Protein AF-A0A1M3H2K3-F1 (afdb_monomer_lite)

Structure (mmCIF, N/CA/C/O backbone):
data_AF-A0A1M3H2K3-F1
#
_entry.id   AF-A0A1M3H2K3-F1
#
loop_
_atom_site.group_PDB
_atom_site.id
_atom_site.type_symbol
_atom_site.label_atom_id
_atom_site.label_alt_id
_atom_site.label_comp_id
_atom_site.label_asym_id
_atom_site.label_entity_id
_atom_site.label_seq_id
_atom_site.pdbx_PDB_ins_code
_atom_site.Cartn_x
_atom_site.Cartn_y
_atom_site.Cartn_z
_atom_site.occupancy
_atom_site.B_iso_or_equiv
_atom_site.auth_seq_id
_atom_site.auth_comp_id
_atom_site.auth_asym_id
_atom_site.auth_atom_id
_atom_site.pdbx_PDB_model_num
ATOM 1 N N . MET A 1 1 ? -34.626 57.248 -3.550 1.00 48.75 1 MET A N 1
ATOM 2 C CA . MET A 1 1 ? -33.472 56.565 -2.924 1.00 48.75 1 MET A CA 1
ATOM 3 C C . MET A 1 1 ? -32.864 55.615 -3.946 1.00 48.75 1 MET A C 1
ATOM 5 O O . MET A 1 1 ? -33.514 54.647 -4.310 1.00 48.75 1 MET A O 1
ATOM 9 N N . ARG A 1 2 ? -31.685 55.932 -4.495 1.00 44.44 2 ARG A N 1
ATOM 10 C CA . ARG A 1 2 ? -30.973 55.070 -5.453 1.00 44.44 2 ARG A CA 1
ATOM 11 C C . ARG A 1 2 ? -29.847 54.371 -4.697 1.00 44.44 2 ARG A C 1
ATOM 13 O O . ARG A 1 2 ? -28.845 55.006 -4.386 1.00 44.44 2 ARG A O 1
ATOM 20 N N . CYS A 1 3 ? -30.037 53.099 -4.352 1.00 42.50 3 CYS A N 1
ATOM 21 C CA . CYS A 1 3 ? -28.939 52.273 -3.859 1.00 42.50 3 CYS A CA 1
ATOM 22 C C . CYS A 1 3 ? -27.955 52.071 -5.019 1.00 42.50 3 CYS A C 1
ATOM 24 O O . CYS A 1 3 ? -28.342 51.628 -6.100 1.00 42.50 3 CYS A O 1
ATOM 26 N N . SER A 1 4 ? -26.707 52.488 -4.822 1.00 46.97 4 SER A N 1
ATOM 27 C CA . SER A 1 4 ? -25.651 52.401 -5.828 1.00 46.97 4 SER A CA 1
ATOM 28 C C . SER A 1 4 ? -25.343 50.936 -6.133 1.00 46.97 4 SER A C 1
ATOM 30 O O . SER A 1 4 ? -25.120 50.143 -5.220 1.00 46.97 4 SER A O 1
ATOM 32 N N . PHE A 1 5 ? -25.268 50.587 -7.419 1.00 54.28 5 PHE A N 1
ATOM 33 C CA . PHE A 1 5 ? -24.890 49.253 -7.907 1.00 54.28 5 PHE A CA 1
ATOM 34 C C . PHE A 1 5 ? -23.564 48.749 -7.299 1.00 54.28 5 PHE A C 1
ATOM 36 O O . PHE A 1 5 ? -23.360 47.548 -7.147 1.00 54.28 5 PHE A O 1
ATOM 43 N N . LYS A 1 6 ? -22.684 49.669 -6.872 1.00 54.72 6 LYS A N 1
ATOM 44 C CA . LYS A 1 6 ? -21.421 49.345 -6.194 1.00 54.72 6 LYS A CA 1
ATOM 45 C C . LYS A 1 6 ? -21.620 48.710 -4.812 1.00 54.72 6 LYS A C 1
ATOM 47 O O . LYS A 1 6 ? -20.816 47.872 -4.422 1.00 54.72 6 LYS A O 1
ATOM 52 N N . THR A 1 7 ? -22.687 49.057 -4.091 1.00 57.94 7 THR A N 1
ATOM 53 C CA . THR A 1 7 ? -22.956 48.519 -2.747 1.00 57.94 7 THR A CA 1
ATOM 54 C C . THR A 1 7 ? -23.480 47.082 -2.812 1.00 57.94 7 THR A C 1
ATOM 56 O O . THR A 1 7 ? -23.109 46.256 -1.985 1.00 57.94 7 THR A O 1
ATOM 59 N N . ILE A 1 8 ? -24.273 46.753 -3.839 1.00 59.06 8 ILE A N 1
ATOM 60 C CA . ILE A 1 8 ? -24.781 45.389 -4.068 1.00 59.06 8 ILE A CA 1
ATOM 61 C C . ILE A 1 8 ? -23.652 44.464 -4.552 1.00 59.06 8 ILE A C 1
ATOM 63 O O . ILE A 1 8 ? -23.553 43.324 -4.103 1.00 59.06 8 ILE A O 1
ATOM 67 N N . PHE A 1 9 ? -22.751 44.965 -5.406 1.00 58.19 9 PHE A N 1
ATOM 68 C CA . PHE A 1 9 ? -21.619 44.183 -5.913 1.00 58.19 9 PHE A CA 1
ATOM 69 C C . PHE A 1 9 ? -20.603 43.829 -4.813 1.00 58.19 9 PHE A C 1
ATOM 71 O O . PHE A 1 9 ? -20.100 42.708 -4.773 1.00 58.19 9 PHE A O 1
ATOM 78 N N . LEU A 1 10 ? -20.354 44.747 -3.870 1.00 56.78 10 LEU A N 1
ATOM 79 C CA . LEU A 1 10 ? -19.462 44.491 -2.735 1.00 56.78 10 LEU A CA 1
ATOM 80 C C . LEU A 1 10 ? -20.041 43.438 -1.774 1.00 56.78 10 LEU A C 1
ATOM 82 O O . LEU A 1 10 ? -19.308 42.578 -1.294 1.00 56.78 10 LEU A O 1
ATOM 86 N N . PHE A 1 11 ? -21.361 43.450 -1.553 1.00 57.31 11 PHE A N 1
ATOM 87 C CA . PHE A 1 11 ? -22.036 42.426 -0.751 1.00 57.31 11 PHE A CA 1
ATOM 88 C C . PHE A 1 11 ? -21.982 41.041 -1.400 1.00 57.31 11 PHE A C 1
ATOM 90 O O . PHE A 1 11 ? -21.770 40.060 -0.695 1.00 57.31 11 PHE A O 1
ATOM 97 N N . PHE A 1 12 ? -22.103 40.947 -2.727 1.00 54.19 12 PHE A N 1
ATOM 98 C CA . PHE A 1 12 ? -21.986 39.669 -3.438 1.00 54.19 12 PHE A CA 1
ATOM 99 C C . PHE A 1 12 ? -20.577 39.070 -3.348 1.00 54.19 12 PHE A C 1
ATOM 101 O O . PHE A 1 12 ? -20.446 37.868 -3.135 1.00 54.19 12 PHE A O 1
ATOM 108 N N . ILE A 1 13 ? -19.528 39.893 -3.445 1.00 56.62 13 ILE A N 1
ATOM 109 C CA . ILE A 1 13 ? -18.139 39.427 -3.308 1.00 56.62 13 ILE A CA 1
ATOM 110 C C . ILE A 1 13 ? -17.861 38.952 -1.877 1.00 56.62 13 ILE A C 1
ATOM 112 O O . ILE A 1 13 ? -17.269 37.891 -1.696 1.00 56.62 13 ILE A O 1
ATOM 116 N N . ILE A 1 14 ? -18.324 39.689 -0.860 1.00 56.81 14 ILE A N 1
ATOM 117 C CA . ILE A 1 14 ? -18.156 39.287 0.545 1.00 56.81 14 ILE A CA 1
ATOM 118 C C . ILE A 1 14 ? -18.964 38.017 0.840 1.00 56.81 14 ILE A C 1
ATOM 120 O O . ILE A 1 14 ? -18.449 37.107 1.477 1.00 56.81 14 ILE A O 1
ATOM 124 N N . PHE A 1 15 ? -20.193 37.899 0.330 1.00 52.31 15 PHE A N 1
ATOM 125 C CA . PHE A 1 15 ? -21.006 36.697 0.527 1.00 52.31 15 PHE A CA 1
ATOM 126 C C . PHE A 1 15 ? -20.386 35.461 -0.142 1.00 52.31 15 PHE A C 1
ATOM 128 O O . PHE A 1 15 ? -20.436 34.379 0.438 1.00 52.31 15 PHE A O 1
ATOM 135 N N . PHE A 1 16 ? -19.748 35.618 -1.308 1.00 48.16 16 PHE A N 1
ATOM 136 C CA . PHE A 1 16 ? -18.981 34.542 -1.943 1.00 48.16 16 PHE A CA 1
ATOM 137 C C . PHE A 1 16 ? -17.693 34.212 -1.178 1.00 48.16 16 PHE A C 1
ATOM 139 O O . PHE A 1 16 ? -17.409 33.040 -0.971 1.00 48.16 16 PHE A O 1
ATOM 146 N N . LEU A 1 17 ? -16.943 35.203 -0.691 1.00 47.22 17 LEU A N 1
ATOM 147 C CA . LEU A 1 17 ? -15.714 34.964 0.081 1.00 47.22 17 LEU A CA 1
ATOM 148 C C . LEU A 1 17 ? -15.971 34.344 1.464 1.00 47.22 17 LEU A C 1
ATOM 150 O O . LEU A 1 17 ? -15.106 33.640 1.972 1.00 47.22 17 LEU A O 1
ATOM 154 N N . VAL A 1 18 ? -17.141 34.584 2.063 1.00 52.19 18 VAL A N 1
ATOM 155 C CA . VAL A 1 18 ? -17.513 34.049 3.387 1.00 52.19 18 VAL A CA 1
ATOM 156 C C . VAL A 1 18 ? -18.208 32.680 3.292 1.00 52.19 18 VAL A C 1
ATOM 158 O O . VAL A 1 18 ? -18.173 31.926 4.259 1.00 52.19 18 VAL A O 1
ATOM 161 N N . ASN A 1 19 ? -18.799 32.325 2.142 1.00 42.06 19 ASN A N 1
ATOM 162 C CA . ASN A 1 19 ? -19.489 31.039 1.942 1.00 42.06 19 ASN A CA 1
ATOM 163 C C . ASN A 1 19 ? -18.793 30.083 0.967 1.00 42.06 19 ASN A C 1
ATOM 165 O O . ASN A 1 19 ? -19.321 29.001 0.710 1.00 42.06 19 ASN A O 1
ATOM 169 N N . PHE A 1 20 ? -17.618 30.425 0.437 1.00 39.22 20 PHE A N 1
ATOM 170 C CA . PHE A 1 20 ? -16.740 29.374 -0.054 1.00 39.22 20 PHE A CA 1
ATOM 171 C C . PHE A 1 20 ? -16.311 28.568 1.171 1.00 39.22 20 PHE A C 1
ATOM 173 O O . PHE A 1 20 ? -15.671 29.140 2.058 1.00 39.22 20 PHE A O 1
ATOM 180 N N . PRO A 1 21 ? -16.629 27.262 1.263 1.00 39.72 21 PRO A N 1
ATOM 181 C CA . PRO A 1 21 ? -15.866 26.431 2.165 1.00 39.72 21 PRO A CA 1
ATOM 182 C C . PRO A 1 21 ? -14.419 26.633 1.727 1.00 39.72 21 PRO A C 1
ATOM 184 O O . PRO A 1 21 ? -14.065 26.351 0.580 1.00 39.72 21 PRO A O 1
ATOM 187 N N . LEU A 1 22 ? -13.593 27.180 2.619 1.00 38.84 22 LEU A N 1
ATOM 188 C CA . LEU A 1 22 ? -12.182 26.859 2.603 1.00 38.84 22 LEU A CA 1
ATOM 189 C C . LEU A 1 22 ? -12.175 25.335 2.563 1.00 38.84 22 LEU A C 1
ATOM 191 O O . LEU A 1 22 ? -12.421 24.687 3.578 1.00 38.84 22 LEU A O 1
ATOM 195 N N . HIS A 1 23 ? -11.996 24.756 1.373 1.00 36.25 23 HIS A N 1
ATOM 196 C CA . HIS A 1 23 ? -11.412 23.440 1.294 1.00 36.25 23 HIS A CA 1
ATOM 197 C C . HIS A 1 23 ? -10.161 23.594 2.135 1.00 36.25 23 HIS A C 1
ATOM 199 O O . HIS A 1 23 ? -9.244 24.329 1.760 1.00 36.25 23 HIS A O 1
ATOM 205 N N . SER A 1 24 ? -10.189 23.013 3.335 1.00 34.41 24 SER A N 1
ATOM 206 C CA . SER A 1 24 ? -8.967 22.701 4.036 1.00 34.41 24 SER A CA 1
ATOM 207 C C . SER A 1 24 ? -8.134 22.022 2.969 1.00 34.41 24 SER A C 1
ATOM 209 O O . SER A 1 24 ? -8.532 20.971 2.461 1.00 34.41 24 SER A O 1
ATOM 211 N N . PHE A 1 25 ? -7.070 22.684 2.525 1.00 39.78 25 PHE A N 1
ATOM 212 C CA . PHE A 1 25 ? -6.014 21.985 1.834 1.00 39.78 25 PHE A CA 1
ATOM 213 C C . PHE A 1 25 ? -5.583 20.947 2.861 1.00 39.78 25 PHE A C 1
ATOM 215 O O . PHE A 1 25 ? -4.902 21.288 3.824 1.00 39.78 25 PHE A O 1
ATOM 222 N N . GLU A 1 26 ? -6.135 19.734 2.762 1.00 52.84 26 GLU A N 1
ATOM 223 C CA . GLU A 1 26 ? -5.608 18.595 3.486 1.00 52.84 26 GLU A CA 1
ATOM 224 C C . GLU A 1 26 ? -4.157 18.551 3.049 1.00 52.84 26 GLU A C 1
ATOM 226 O O . GLU A 1 26 ? -3.853 18.334 1.870 1.00 52.84 26 GLU A O 1
ATOM 231 N N . GLU A 1 27 ? -3.284 18.928 3.978 1.00 62.47 27 GLU A N 1
ATOM 232 C CA . GLU A 1 27 ? -1.852 18.928 3.772 1.00 62.47 27 GLU A CA 1
ATOM 233 C C . GLU A 1 27 ? -1.509 17.523 3.291 1.00 62.47 27 GLU A C 1
ATOM 235 O O . GLU A 1 27 ? -1.758 16.527 3.977 1.00 62.47 27 GLU A O 1
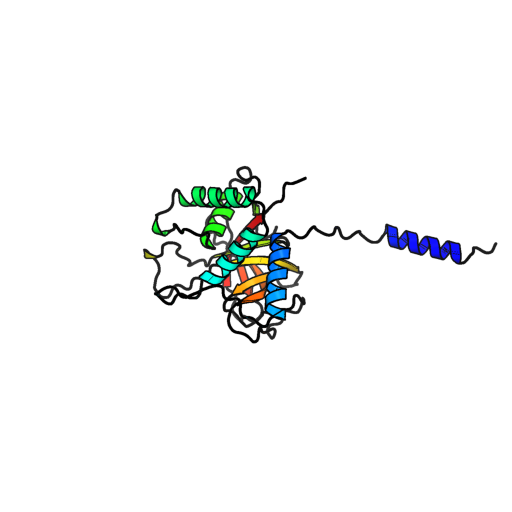ATOM 240 N N . THR A 1 28 ? -1.105 17.425 2.025 1.00 72.19 28 THR A N 1
ATOM 241 C CA . THR A 1 28 ? -0.896 16.121 1.418 1.00 72.19 28 THR A CA 1
ATOM 242 C C . THR A 1 28 ? 0.319 15.520 2.101 1.00 72.19 28 THR A C 1
ATOM 244 O O . THR A 1 28 ? 1.366 16.153 2.181 1.00 72.19 28 THR A O 1
ATOM 247 N N . LEU A 1 29 ? 0.175 14.300 2.621 1.00 86.38 29 LEU A N 1
ATOM 248 C CA . LEU A 1 29 ? 1.266 13.655 3.340 1.00 86.38 29 LEU A CA 1
ATOM 249 C C . LEU A 1 29 ? 2.518 13.558 2.441 1.00 86.38 29 LEU A C 1
ATOM 251 O O . LEU A 1 29 ? 2.389 13.214 1.257 1.00 86.38 29 LEU A O 1
ATOM 255 N N . PRO A 1 30 ? 3.727 13.813 2.977 1.00 89.50 30 PRO A N 1
ATOM 256 C CA . PRO A 1 30 ? 4.939 13.994 2.173 1.00 89.50 30 PRO A CA 1
ATOM 257 C C . PRO A 1 30 ? 5.281 12.768 1.313 1.00 89.50 30 PRO A C 1
ATOM 259 O O . PRO A 1 30 ? 5.773 12.899 0.190 1.00 89.50 30 PRO A O 1
ATOM 262 N N . GLN A 1 31 ? 4.960 11.562 1.785 1.00 91.75 31 GLN A N 1
ATOM 263 C CA . GLN A 1 31 ? 5.121 10.326 1.018 1.00 91.75 31 GLN A CA 1
ATOM 264 C C . GLN A 1 31 ? 4.236 10.276 -0.228 1.00 91.75 31 GLN A C 1
ATOM 266 O O . GLN A 1 31 ? 4.676 9.815 -1.283 1.00 91.75 31 GLN A O 1
ATOM 271 N N . LEU A 1 32 ? 3.008 10.791 -0.154 1.00 93.88 32 LEU A N 1
ATOM 272 C CA . LEU A 1 32 ? 2.117 10.807 -1.306 1.00 93.88 32 LEU A CA 1
ATOM 273 C C . LEU A 1 32 ? 2.554 11.862 -2.324 1.00 93.88 32 LEU A C 1
ATOM 275 O O . LEU A 1 32 ? 2.539 11.593 -3.527 1.00 93.88 32 LEU A O 1
ATOM 279 N N . GLU A 1 33 ? 2.996 13.034 -1.865 1.00 92.25 33 GLU A N 1
ATOM 280 C CA . GLU A 1 33 ? 3.577 14.053 -2.747 1.00 92.25 33 GLU A CA 1
ATOM 281 C C . GLU A 1 33 ? 4.799 13.512 -3.489 1.00 92.25 33 GLU A C 1
ATOM 283 O O . GLU A 1 33 ? 4.899 13.640 -4.714 1.00 92.25 33 GLU A O 1
ATOM 288 N N . LYS A 1 34 ? 5.691 12.822 -2.770 1.00 92.62 34 LYS A N 1
ATOM 289 C CA . LYS A 1 34 ? 6.862 12.182 -3.366 1.00 92.62 34 LYS A CA 1
ATOM 290 C C . LYS A 1 34 ? 6.466 11.091 -4.366 1.00 92.62 34 LYS A C 1
ATOM 292 O O . LYS A 1 34 ? 7.023 11.053 -5.465 1.00 92.62 34 LYS A O 1
ATOM 297 N N . ALA A 1 35 ? 5.483 10.249 -4.042 1.00 92.38 35 ALA A N 1
ATOM 298 C CA . ALA A 1 35 ? 4.983 9.209 -4.945 1.00 92.38 35 ALA A CA 1
ATOM 299 C C . ALA A 1 35 ? 4.419 9.800 -6.249 1.00 92.38 35 ALA A C 1
ATOM 301 O O . ALA A 1 35 ? 4.764 9.339 -7.342 1.00 92.38 35 ALA A O 1
ATOM 302 N N . ARG A 1 36 ? 3.611 10.865 -6.145 1.00 91.31 36 ARG A N 1
ATOM 303 C CA . ARG A 1 36 ? 3.098 11.629 -7.296 1.00 91.31 36 ARG A CA 1
ATOM 304 C C . ARG A 1 36 ? 4.237 12.227 -8.118 1.00 91.31 36 ARG A C 1
ATOM 306 O O . ARG A 1 36 ? 4.244 12.094 -9.339 1.00 91.31 36 ARG A O 1
ATOM 313 N N . HIS A 1 37 ? 5.222 12.836 -7.460 1.00 88.81 37 HIS A N 1
ATOM 314 C CA . HIS A 1 37 ? 6.370 13.447 -8.126 1.00 88.81 37 HIS A CA 1
ATOM 315 C C . HIS A 1 37 ? 7.180 12.430 -8.942 1.00 88.81 37 HIS A C 1
ATOM 317 O O . HIS A 1 37 ? 7.465 12.671 -10.117 1.00 88.81 37 HIS A O 1
ATOM 323 N N . VAL A 1 38 ? 7.503 11.271 -8.357 1.00 86.44 38 VAL A N 1
ATOM 324 C CA . VAL A 1 38 ? 8.219 10.185 -9.053 1.00 86.44 38 VAL A CA 1
ATOM 325 C C . VAL A 1 38 ? 7.431 9.708 -10.276 1.00 86.44 38 VAL A C 1
ATOM 327 O O . VAL A 1 38 ? 8.000 9.541 -11.357 1.00 86.44 38 VAL A O 1
ATOM 330 N N . LEU A 1 39 ? 6.115 9.539 -10.139 1.00 85.31 39 LEU A N 1
ATOM 331 C CA . LEU A 1 39 ? 5.248 9.144 -11.247 1.00 85.31 39 LEU A CA 1
ATOM 332 C C . LEU A 1 39 ? 5.246 10.182 -12.387 1.00 85.31 39 LEU A C 1
ATOM 334 O O . LEU A 1 39 ? 5.415 9.804 -13.551 1.00 85.31 39 LEU A O 1
ATOM 338 N N . CYS A 1 40 ? 5.140 11.475 -12.065 1.00 82.50 40 CYS A N 1
ATOM 339 C CA . CYS A 1 40 ? 5.223 12.561 -13.049 1.00 82.50 40 CYS A CA 1
ATOM 340 C C . CYS A 1 40 ? 6.562 12.550 -13.802 1.00 82.50 40 CYS A C 1
ATOM 342 O O . CYS A 1 40 ? 6.578 12.581 -15.035 1.00 82.50 40 CYS A O 1
ATOM 344 N N . GLN A 1 41 ? 7.686 12.413 -13.091 1.00 79.31 41 GLN A N 1
ATOM 345 C CA . GLN A 1 41 ? 9.011 12.362 -13.719 1.00 79.31 41 GLN A CA 1
ATOM 346 C C . GLN A 1 41 ? 9.161 11.183 -14.691 1.00 79.31 41 GLN A C 1
ATOM 348 O O . GLN A 1 41 ? 9.767 11.320 -15.758 1.00 79.31 41 GLN A O 1
ATOM 353 N N . LEU A 1 42 ? 8.617 10.012 -14.344 1.00 74.94 42 LEU A N 1
ATOM 354 C CA . LEU A 1 42 ? 8.651 8.833 -15.215 1.00 74.94 42 LEU A CA 1
ATOM 355 C C . LEU A 1 42 ? 7.815 9.034 -16.483 1.00 74.94 42 LEU A C 1
ATOM 357 O O . LEU A 1 42 ? 8.235 8.622 -17.573 1.00 74.94 42 LEU A O 1
ATOM 361 N N . GLN A 1 43 ? 6.664 9.700 -16.351 1.00 72.56 43 GLN A N 1
ATOM 362 C CA . GLN A 1 43 ? 5.813 10.065 -17.480 1.00 72.56 43 GLN A CA 1
ATOM 363 C C . GLN A 1 43 ? 6.540 11.021 -18.436 1.00 72.56 43 GLN A C 1
ATOM 365 O O . GLN A 1 43 ? 6.590 10.754 -19.641 1.00 72.56 43 GLN A O 1
ATOM 370 N N . GLU A 1 44 ? 7.137 12.091 -17.908 1.00 67.12 44 GLU A N 1
ATOM 371 C CA . GLU A 1 44 ? 7.860 13.105 -18.688 1.00 67.12 44 GLU A CA 1
ATOM 372 C C . GLU A 1 44 ? 9.065 12.512 -19.419 1.00 67.12 44 GLU A C 1
ATOM 374 O O . GLU A 1 44 ? 9.224 12.690 -20.629 1.00 67.12 44 GLU A O 1
ATOM 379 N N . LYS A 1 45 ? 9.886 11.734 -18.705 1.00 61.94 45 LYS A N 1
ATOM 380 C CA . LYS A 1 45 ? 11.110 11.147 -19.264 1.00 61.94 45 LYS A CA 1
ATOM 381 C C . LYS A 1 45 ? 10.843 9.958 -20.184 1.00 61.94 45 LYS A C 1
ATOM 383 O O . LYS A 1 45 ? 11.767 9.474 -20.833 1.00 61.94 45 LYS A O 1
ATOM 388 N N . ARG A 1 46 ? 9.599 9.460 -20.260 1.00 56.44 46 ARG A N 1
ATOM 389 C CA . ARG A 1 46 ? 9.247 8.233 -20.994 1.00 56.44 46 ARG A CA 1
ATOM 390 C C . ARG A 1 46 ? 10.111 7.032 -20.548 1.00 56.44 46 ARG A C 1
ATOM 392 O O . ARG A 1 46 ? 10.376 6.144 -21.360 1.00 56.44 46 ARG A O 1
ATOM 399 N N . ILE A 1 47 ? 10.495 6.948 -19.278 1.00 57.41 47 ILE A N 1
ATOM 400 C CA . ILE A 1 47 ? 11.332 5.858 -18.752 1.00 57.41 47 ILE A CA 1
ATOM 401 C C . ILE A 1 47 ? 10.439 4.810 -18.074 1.00 57.41 47 ILE A C 1
ATOM 403 O O . ILE A 1 47 ? 9.482 5.147 -17.382 1.00 57.41 47 ILE A O 1
ATOM 407 N N . THR A 1 48 ? 10.720 3.522 -18.281 1.00 55.31 48 THR A N 1
ATOM 408 C CA . THR A 1 48 ? 10.211 2.461 -17.396 1.00 55.31 48 THR A CA 1
ATOM 409 C C . THR A 1 48 ? 11.024 2.487 -16.112 1.00 55.31 48 THR A C 1
ATOM 411 O O . THR A 1 48 ? 12.244 2.363 -16.187 1.00 55.31 48 THR A O 1
ATOM 414 N N . SER A 1 49 ? 10.371 2.647 -14.958 1.00 52.53 49 SER A N 1
ATOM 415 C CA . SER A 1 49 ? 11.044 2.620 -13.655 1.00 52.53 49 SER A CA 1
ATOM 416 C C . SER A 1 49 ? 11.927 1.373 -13.533 1.00 52.53 49 SER A C 1
ATOM 418 O O . SER A 1 49 ? 11.435 0.259 -13.730 1.00 52.53 49 SER A O 1
ATOM 420 N N . SER A 1 50 ? 13.207 1.563 -13.223 1.00 46.59 50 SER A N 1
ATOM 421 C CA . SER A 1 50 ? 14.235 0.516 -13.185 1.00 46.59 50 SER A CA 1
ATOM 422 C C . SER A 1 50 ? 14.297 -0.260 -11.866 1.00 46.59 50 SER A C 1
ATOM 424 O O . SER A 1 50 ? 15.279 -0.953 -11.637 1.00 46.59 50 SER A O 1
ATOM 426 N N . TYR A 1 51 ? 13.275 -0.167 -11.008 1.00 49.53 51 TYR A N 1
ATOM 427 C CA . TYR A 1 51 ? 13.179 -1.010 -9.813 1.00 49.53 51 TYR A CA 1
ATOM 428 C C . TYR A 1 51 ? 13.264 -2.496 -10.228 1.00 49.53 51 TYR A C 1
ATOM 430 O O . TYR A 1 51 ? 12.496 -2.956 -11.088 1.00 49.53 51 TYR A O 1
ATOM 438 N N . GLY A 1 52 ? 14.251 -3.204 -9.675 1.00 42.22 52 GLY A N 1
ATOM 439 C CA . GLY A 1 52 ? 14.647 -4.578 -9.993 1.00 42.22 52 GLY A CA 1
ATOM 440 C C . GLY A 1 52 ? 15.727 -4.744 -11.078 1.00 42.22 52 GLY A C 1
ATOM 441 O O . GLY A 1 52 ? 15.400 -4.972 -12.250 1.00 42.22 52 GLY A O 1
ATOM 442 N N . GLU A 1 53 ? 17.002 -4.775 -10.665 1.00 38.34 53 GLU A N 1
ATOM 443 C CA . GLU A 1 53 ? 17.999 -5.659 -11.293 1.00 38.34 53 GLU A CA 1
ATOM 444 C C . GLU A 1 53 ? 17.712 -7.126 -10.908 1.00 38.34 53 GLU A C 1
ATOM 446 O O . GLU A 1 53 ? 16.976 -7.411 -9.965 1.00 38.34 53 GLU A O 1
ATOM 451 N N . ARG A 1 54 ? 18.198 -8.070 -11.721 1.00 38.84 54 ARG A N 1
ATOM 452 C CA . ARG A 1 54 ? 17.883 -9.508 -11.625 1.00 38.84 54 ARG A CA 1
ATOM 453 C C . ARG A 1 54 ? 18.446 -10.102 -10.329 1.00 38.84 54 ARG A C 1
ATOM 455 O O . ARG A 1 54 ? 19.632 -9.925 -10.075 1.00 38.84 54 ARG A O 1
ATOM 462 N N . ASP A 1 55 ? 17.655 -10.894 -9.605 1.00 37.88 55 ASP A N 1
ATOM 463 C CA . ASP A 1 55 ? 18.233 -11.969 -8.792 1.00 37.88 55 ASP A CA 1
ATOM 464 C C . ASP A 1 55 ? 18.511 -13.201 -9.672 1.00 37.88 55 ASP A C 1
ATOM 466 O O . ASP A 1 55 ? 18.028 -13.315 -10.806 1.00 37.88 55 ASP A O 1
ATOM 470 N N . ILE A 1 56 ? 19.339 -14.097 -9.146 1.00 36.69 56 ILE A N 1
ATOM 471 C CA . ILE A 1 56 ? 19.939 -15.251 -9.825 1.00 36.69 56 ILE A CA 1
ATOM 472 C C . ILE A 1 56 ? 18.895 -16.321 -10.235 1.00 36.69 56 ILE A C 1
ATOM 474 O O . ILE A 1 56 ? 19.226 -17.222 -11.005 1.00 36.69 56 ILE A O 1
ATOM 478 N N . GLU A 1 57 ? 17.624 -16.197 -9.834 1.00 40.44 57 GLU A N 1
ATOM 479 C CA . GLU A 1 57 ? 16.584 -17.224 -10.029 1.00 40.44 57 GLU A CA 1
ATOM 480 C C . GLU A 1 57 ? 15.353 -16.755 -10.831 1.00 40.44 57 GLU A C 1
ATOM 482 O O . GLU A 1 57 ? 14.427 -17.531 -11.071 1.00 40.44 57 GLU A O 1
ATOM 487 N N . GLY A 1 58 ? 15.328 -15.513 -11.326 1.00 39.69 58 GLY A N 1
ATOM 488 C CA . GLY A 1 58 ? 14.305 -15.067 -12.287 1.00 39.69 58 GLY A CA 1
ATOM 489 C C . GLY A 1 58 ? 12.912 -14.804 -11.694 1.00 39.69 58 GLY A C 1
ATOM 490 O O . GLY A 1 58 ? 11.950 -14.596 -12.445 1.00 39.69 58 GLY A O 1
ATOM 491 N N . ASN A 1 59 ? 12.788 -14.728 -10.366 1.00 38.59 59 ASN A N 1
ATOM 492 C CA . ASN A 1 59 ? 11.546 -14.390 -9.665 1.00 38.59 59 ASN A CA 1
ATOM 493 C C . ASN A 1 59 ? 11.292 -12.867 -9.657 1.00 38.59 59 ASN A C 1
ATOM 495 O O . ASN A 1 59 ? 11.303 -12.188 -8.637 1.00 38.59 59 ASN A O 1
ATOM 499 N N . HIS A 1 60 ? 11.019 -12.309 -10.838 1.00 41.59 60 HIS A N 1
ATOM 500 C CA . HIS A 1 60 ? 10.924 -10.865 -11.106 1.00 41.59 60 HIS A CA 1
ATOM 501 C C . HIS A 1 60 ? 9.727 -10.103 -10.494 1.00 41.59 60 HIS A C 1
ATOM 503 O O . HIS A 1 60 ? 9.590 -8.898 -10.723 1.00 41.59 60 HIS A O 1
ATOM 509 N N . TYR A 1 61 ? 8.815 -10.765 -9.783 1.00 40.91 61 TYR A N 1
ATOM 510 C CA . TYR A 1 61 ? 7.437 -10.266 -9.687 1.00 40.91 61 TYR A CA 1
ATOM 511 C C . TYR A 1 61 ? 7.091 -9.504 -8.400 1.00 40.91 61 TYR A C 1
ATOM 513 O O . TYR A 1 61 ? 6.166 -8.693 -8.435 1.00 40.91 61 TYR A O 1
ATOM 521 N N . SER A 1 62 ? 7.832 -9.688 -7.301 1.00 48.19 62 SER A N 1
ATOM 522 C CA . SER A 1 62 ? 7.523 -9.047 -6.008 1.00 48.19 62 SER A CA 1
ATOM 523 C C . SER A 1 62 ? 8.373 -7.810 -5.701 1.00 48.19 62 SER A C 1
ATOM 525 O O . SER A 1 62 ? 7.893 -6.913 -5.012 1.00 48.19 62 SER A O 1
ATOM 527 N N . VAL A 1 63 ? 9.588 -7.727 -6.255 1.00 55.44 63 VAL A N 1
ATOM 528 C CA . VAL A 1 63 ? 10.631 -6.758 -5.867 1.00 55.44 63 VAL A CA 1
ATOM 529 C C . VAL A 1 63 ? 10.212 -5.292 -6.068 1.00 55.44 63 VAL A C 1
ATOM 531 O O . VAL A 1 63 ? 10.441 -4.434 -5.223 1.00 55.44 63 VAL A O 1
ATOM 534 N N . ARG A 1 64 ? 9.474 -4.994 -7.140 1.00 70.00 64 ARG A N 1
ATOM 535 C CA . ARG A 1 64 ? 9.256 -3.603 -7.579 1.00 70.00 64 ARG A CA 1
ATOM 536 C C . ARG A 1 64 ? 8.291 -2.782 -6.728 1.00 70.00 64 ARG A C 1
ATOM 538 O O . ARG A 1 64 ? 8.395 -1.558 -6.721 1.00 70.00 64 ARG A O 1
ATOM 545 N N . CYS A 1 65 ? 7.307 -3.423 -6.094 1.00 75.88 65 CYS A N 1
ATOM 546 C CA . CYS A 1 65 ? 6.259 -2.714 -5.351 1.00 75.88 65 CYS A CA 1
ATOM 547 C C . CYS A 1 65 ? 6.750 -2.205 -4.000 1.00 75.88 65 CYS A C 1
ATOM 549 O O . CYS A 1 65 ? 6.505 -1.050 -3.660 1.00 75.88 65 CYS A O 1
ATOM 551 N N . PHE A 1 66 ? 7.505 -3.025 -3.271 1.00 80.38 66 PHE A N 1
ATOM 552 C CA . PHE A 1 66 ? 8.061 -2.608 -1.994 1.00 80.38 66 PHE A CA 1
ATOM 553 C C . PHE A 1 66 ? 9.339 -1.790 -2.151 1.00 80.38 66 PHE A C 1
ATOM 555 O O . PHE A 1 66 ? 9.508 -0.870 -1.370 1.00 80.38 66 PHE A O 1
ATOM 562 N N . GLU A 1 67 ? 10.183 -2.016 -3.169 1.00 82.56 67 GLU A N 1
ATOM 563 C CA . GLU A 1 67 ? 11.303 -1.100 -3.458 1.00 82.56 67 GLU A CA 1
ATOM 564 C C . GLU A 1 67 ? 10.809 0.323 -3.727 1.00 82.56 67 GLU A C 1
ATOM 566 O O . GLU A 1 67 ? 11.399 1.288 -3.247 1.00 82.56 67 GLU A O 1
ATOM 571 N N . PHE A 1 68 ? 9.698 0.455 -4.460 1.00 86.56 68 PHE A N 1
ATOM 572 C CA . PHE A 1 68 ? 9.062 1.746 -4.684 1.00 86.56 68 PHE A CA 1
ATOM 573 C C . PHE A 1 68 ? 8.618 2.380 -3.363 1.00 86.56 68 PHE A C 1
ATOM 575 O O . PHE A 1 68 ? 9.029 3.495 -3.066 1.00 86.56 68 PHE A O 1
ATOM 582 N N . VAL A 1 69 ? 7.824 1.677 -2.549 1.00 90.88 69 VAL A N 1
ATOM 583 C CA . VAL A 1 69 ? 7.338 2.224 -1.270 1.00 90.88 69 VAL A CA 1
ATOM 584 C C . VAL A 1 69 ? 8.489 2.532 -0.315 1.00 90.88 69 VAL A C 1
ATOM 586 O O . VAL A 1 69 ? 8.522 3.621 0.248 1.00 90.88 69 VAL A O 1
ATOM 589 N N . TYR A 1 70 ? 9.464 1.634 -0.194 1.00 89.44 70 TYR A N 1
ATOM 590 C CA . TYR A 1 70 ? 10.668 1.835 0.606 1.00 89.44 70 TYR A CA 1
ATOM 591 C C . TYR A 1 70 ? 11.424 3.092 0.169 1.00 89.44 70 TYR A C 1
ATOM 593 O O . TYR A 1 70 ? 11.709 3.945 1.000 1.00 89.44 70 TYR A O 1
ATOM 601 N N . HIS A 1 71 ? 11.677 3.259 -1.133 1.00 88.44 71 HIS A N 1
ATOM 602 C CA . HIS A 1 71 ? 12.345 4.446 -1.665 1.00 88.44 71 HIS A CA 1
ATOM 603 C C . HIS A 1 71 ? 11.566 5.735 -1.383 1.00 88.44 71 HIS A C 1
ATOM 605 O O . HIS A 1 71 ? 12.161 6.742 -1.007 1.00 88.44 71 HIS A O 1
ATOM 611 N N . ILE A 1 72 ? 10.239 5.711 -1.543 1.00 92.75 72 ILE A N 1
ATOM 612 C CA . ILE A 1 72 ? 9.403 6.869 -1.226 1.00 92.75 72 ILE A CA 1
ATOM 613 C C . ILE A 1 72 ? 9.558 7.244 0.247 1.00 92.75 72 ILE A C 1
ATOM 615 O O . ILE A 1 72 ? 9.872 8.395 0.532 1.00 92.75 72 ILE A O 1
ATOM 619 N N . LEU A 1 73 ? 9.413 6.282 1.161 1.00 93.19 73 LEU A N 1
ATOM 620 C CA . LEU A 1 73 ? 9.568 6.528 2.594 1.00 93.19 73 LEU A CA 1
ATOM 621 C C . LEU A 1 73 ? 10.989 7.004 2.935 1.00 93.19 73 LEU A C 1
ATOM 623 O O . LEU A 1 73 ? 11.162 7.984 3.659 1.00 93.19 73 LEU A O 1
ATOM 627 N N . GLU A 1 74 ? 12.018 6.391 2.357 1.00 90.69 74 GLU A N 1
ATOM 628 C CA . GLU A 1 74 ? 13.400 6.825 2.558 1.00 90.69 74 GLU A CA 1
ATOM 629 C C . GLU A 1 74 ? 13.653 8.276 2.126 1.00 90.69 74 GLU A C 1
ATOM 631 O O . GLU A 1 74 ? 14.509 8.948 2.696 1.00 90.69 74 GLU A O 1
ATOM 636 N N . GLU A 1 75 ? 12.903 8.817 1.173 1.00 90.44 75 GLU A N 1
ATOM 637 C CA . GLU A 1 75 ? 13.108 10.196 0.725 1.00 90.44 75 GLU A CA 1
ATOM 638 C C . GLU A 1 75 ? 12.109 11.203 1.299 1.00 90.44 75 GLU A C 1
ATOM 640 O O . GLU A 1 75 ? 12.353 12.406 1.197 1.00 90.44 75 GLU A O 1
ATOM 645 N N . SER A 1 76 ? 10.996 10.752 1.884 1.00 91.56 76 SER A N 1
ATOM 646 C CA . SER A 1 76 ? 9.882 11.640 2.241 1.00 91.56 76 SER A CA 1
ATOM 647 C C . SER A 1 76 ? 9.580 11.757 3.732 1.00 91.56 76 SER A C 1
ATOM 649 O O . SER A 1 76 ? 8.950 12.735 4.125 1.00 91.56 76 SER A O 1
ATOM 651 N N . ILE A 1 77 ? 9.952 10.777 4.562 1.00 91.56 77 ILE A N 1
ATOM 652 C CA . ILE A 1 77 ? 9.634 10.793 6.002 1.00 91.56 77 ILE A CA 1
ATOM 653 C C . ILE A 1 77 ? 10.878 11.081 6.861 1.00 91.56 77 ILE A C 1
ATOM 655 O O . ILE A 1 77 ? 12.001 10.771 6.453 1.00 91.56 77 ILE A O 1
ATOM 659 N N . PRO A 1 78 ? 10.721 11.683 8.055 1.00 92.69 78 PRO A N 1
ATOM 660 C CA . PRO A 1 78 ? 11.852 12.042 8.903 1.00 92.69 78 PRO A CA 1
ATOM 661 C C . PRO A 1 78 ? 12.527 10.801 9.511 1.00 92.69 78 PRO A C 1
ATOM 663 O O . PRO A 1 78 ? 11.900 9.764 9.729 1.00 92.69 78 PRO A O 1
ATOM 666 N N . ALA A 1 79 ? 13.820 10.918 9.828 1.00 93.44 79 ALA A N 1
ATOM 667 C CA . ALA A 1 79 ? 14.628 9.806 10.338 1.00 93.44 79 ALA A CA 1
ATOM 668 C C . ALA A 1 79 ? 14.045 9.093 11.583 1.00 93.44 79 ALA A C 1
ATOM 670 O O . ALA A 1 79 ? 14.108 7.863 11.615 1.00 93.44 79 ALA A O 1
ATOM 671 N N . PRO A 1 80 ? 13.432 9.783 12.572 1.00 94.62 80 PRO A N 1
ATOM 672 C CA . PRO A 1 80 ? 12.784 9.113 13.702 1.00 94.62 80 PRO A CA 1
ATOM 673 C C . PRO A 1 80 ? 11.669 8.144 13.285 1.00 94.62 80 PRO A C 1
ATOM 675 O O . PRO A 1 80 ? 11.660 7.006 13.750 1.00 94.62 80 PRO A O 1
ATOM 678 N N . ALA A 1 81 ? 10.804 8.543 12.346 1.00 93.88 81 ALA A N 1
ATOM 679 C CA . ALA A 1 81 ? 9.723 7.697 11.838 1.00 93.88 81 ALA A CA 1
ATOM 680 C C . ALA A 1 81 ? 10.260 6.461 11.098 1.00 93.88 81 ALA A C 1
ATOM 682 O O . ALA A 1 81 ? 9.722 5.363 11.246 1.00 93.88 81 ALA A O 1
ATOM 683 N N . LYS A 1 82 ? 11.362 6.604 10.349 1.00 93.06 82 LYS A N 1
ATOM 684 C CA . LYS A 1 82 ? 12.038 5.467 9.698 1.00 93.06 82 LYS A CA 1
ATOM 685 C C . LYS A 1 82 ? 12.614 4.487 10.715 1.00 93.06 82 LYS A C 1
ATOM 687 O O . LYS A 1 82 ? 12.381 3.284 10.625 1.00 93.06 82 LYS A O 1
ATOM 692 N N . CYS A 1 83 ? 13.345 5.008 11.702 1.00 94.31 83 CYS A N 1
ATOM 693 C CA . CYS A 1 83 ? 13.918 4.206 12.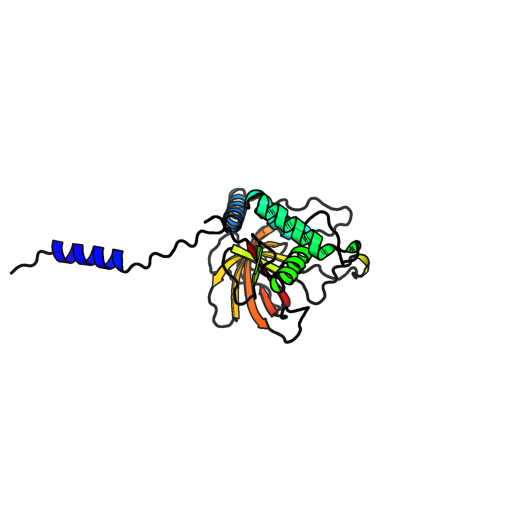780 1.00 94.31 83 CYS A CA 1
ATOM 694 C C . CYS A 1 83 ? 12.834 3.445 13.548 1.00 94.31 83 CYS A C 1
ATOM 696 O O . CYS A 1 83 ? 13.038 2.290 13.918 1.00 94.31 83 CYS A O 1
ATOM 698 N N . GLU A 1 84 ? 11.687 4.076 13.787 1.00 95.38 84 GLU A N 1
ATOM 699 C CA . GLU A 1 84 ? 10.554 3.420 14.425 1.00 95.38 84 GLU A CA 1
ATOM 700 C C . GLU A 1 84 ? 9.971 2.292 13.566 1.00 95.38 84 GLU A C 1
ATOM 702 O O . GLU A 1 84 ? 9.754 1.197 14.082 1.00 95.38 84 GLU A O 1
ATOM 707 N N . LEU A 1 85 ? 9.805 2.502 12.256 1.00 94.69 85 LEU A N 1
ATOM 708 C CA . LEU A 1 85 ? 9.316 1.461 11.349 1.00 94.69 85 LEU A CA 1
ATOM 709 C C . LEU A 1 85 ? 10.217 0.211 11.365 1.00 94.69 85 LEU A C 1
ATOM 711 O O . LEU A 1 85 ? 9.718 -0.915 11.398 1.00 94.69 85 LEU A O 1
ATOM 715 N N . VAL A 1 86 ? 11.541 0.398 11.415 1.00 93.75 86 VAL A N 1
ATOM 716 C CA . VAL A 1 86 ? 12.515 -0.703 11.547 1.00 93.75 86 VAL A CA 1
ATOM 717 C C . VAL A 1 86 ? 12.382 -1.415 12.898 1.00 93.75 86 VAL A C 1
ATOM 719 O O . VAL A 1 86 ? 12.420 -2.644 12.955 1.00 93.75 86 VAL A O 1
ATOM 722 N N . LYS A 1 87 ? 12.175 -0.679 13.997 1.00 94.94 87 LYS A N 1
ATOM 723 C CA . LYS A 1 87 ? 11.933 -1.286 15.320 1.00 94.94 87 LYS A CA 1
ATOM 724 C C . LYS A 1 87 ? 10.637 -2.097 15.345 1.00 94.94 87 LYS A C 1
ATOM 726 O O . LYS A 1 87 ? 10.626 -3.191 15.903 1.00 94.94 87 LYS A O 1
ATOM 731 N N . LEU A 1 88 ? 9.571 -1.595 14.719 1.00 95.44 88 LEU A N 1
ATOM 732 C CA . LEU A 1 88 ? 8.305 -2.319 14.579 1.00 95.44 88 LEU A CA 1
ATOM 733 C C . LEU A 1 88 ? 8.496 -3.610 13.777 1.00 95.44 88 LEU A C 1
ATOM 735 O O . LEU A 1 88 ? 8.013 -4.657 14.203 1.00 95.44 88 LEU A O 1
ATOM 739 N N . GLN A 1 89 ? 9.261 -3.570 12.678 1.00 94.06 89 GLN A N 1
ATOM 740 C CA . GLN A 1 89 ? 9.634 -4.773 11.925 1.00 94.06 89 GLN A CA 1
ATOM 741 C C . GLN A 1 89 ? 10.355 -5.791 12.821 1.00 94.06 89 GLN A C 1
ATOM 743 O O . GLN A 1 89 ? 9.981 -6.961 12.860 1.00 94.06 89 GLN A O 1
ATOM 748 N N . GLN A 1 90 ? 11.378 -5.358 13.560 1.00 93.06 90 GLN A N 1
ATOM 749 C CA . GLN A 1 90 ? 12.131 -6.239 14.458 1.00 93.06 90 GLN A CA 1
ATOM 750 C C . GLN A 1 90 ? 11.237 -6.844 15.546 1.00 93.06 90 GLN A C 1
ATOM 752 O O . GLN A 1 90 ? 11.366 -8.028 15.855 1.00 93.06 90 GLN A O 1
ATOM 757 N N . ALA A 1 91 ? 10.305 -6.056 16.091 1.00 92.81 91 ALA A N 1
ATOM 758 C CA . ALA A 1 91 ? 9.350 -6.521 17.089 1.00 92.81 91 ALA A CA 1
ATOM 759 C C . ALA A 1 91 ? 8.442 -7.629 16.537 1.00 92.81 91 ALA A C 1
ATOM 761 O O . ALA A 1 91 ? 8.300 -8.662 17.186 1.00 92.81 91 ALA A O 1
ATOM 762 N N . VAL A 1 92 ? 7.886 -7.460 15.330 1.00 92.50 92 VAL A N 1
ATOM 763 C CA . VAL A 1 92 ? 7.000 -8.479 14.734 1.00 92.50 92 VAL A CA 1
ATOM 764 C C . VAL A 1 92 ? 7.745 -9.717 14.227 1.00 92.50 92 VAL A C 1
ATOM 766 O O . VAL A 1 92 ? 7.155 -10.791 14.161 1.00 92.50 92 VAL A O 1
ATOM 769 N N . LEU A 1 93 ? 9.031 -9.597 13.874 1.00 90.56 93 LEU A N 1
ATOM 770 C CA . LEU A 1 93 ? 9.843 -10.723 13.392 1.00 90.56 93 LEU A CA 1
ATOM 771 C C . LEU A 1 93 ? 10.468 -11.564 14.513 1.00 90.56 93 LEU A C 1
ATOM 773 O O . LEU A 1 93 ? 10.867 -12.700 14.255 1.00 90.56 93 LEU A O 1
ATOM 777 N N . LYS A 1 94 ? 10.561 -11.033 15.739 1.00 90.38 94 LYS A N 1
ATOM 778 C CA . LYS A 1 94 ? 11.252 -11.681 16.868 1.00 90.38 94 LYS A CA 1
ATOM 779 C C . LYS A 1 94 ? 10.751 -13.101 17.150 1.00 90.38 94 LYS A C 1
ATOM 781 O O . LYS A 1 94 ? 11.557 -13.974 17.458 1.00 90.38 94 LYS A O 1
ATOM 786 N N . ASP A 1 95 ? 9.446 -13.315 17.018 1.00 85.06 95 ASP A N 1
ATOM 787 C CA . ASP A 1 95 ? 8.791 -14.584 17.346 1.00 85.06 95 ASP A CA 1
ATOM 788 C C . ASP A 1 95 ? 8.503 -15.448 16.099 1.00 85.06 95 ASP A C 1
ATOM 790 O O . ASP A 1 95 ? 7.826 -16.473 16.189 1.00 85.06 95 ASP A O 1
ATOM 794 N N . LEU A 1 96 ? 9.016 -15.052 14.926 1.00 86.31 96 LEU A N 1
ATOM 795 C CA . LEU A 1 96 ? 8.846 -15.773 13.663 1.00 86.31 96 LEU A CA 1
ATOM 796 C C . LEU A 1 96 ? 10.112 -16.553 13.266 1.00 86.31 96 LEU A C 1
ATOM 798 O O . LEU A 1 96 ? 11.227 -16.121 13.573 1.00 86.31 96 LEU A O 1
ATOM 802 N N . PRO A 1 97 ? 9.975 -17.677 12.530 1.00 86.00 97 PRO A N 1
ATOM 803 C CA . PRO A 1 97 ? 11.120 -18.415 12.003 1.00 86.00 97 PRO A CA 1
ATOM 804 C C . PRO A 1 97 ? 12.029 -17.541 11.131 1.00 86.00 97 PRO A C 1
ATOM 806 O O . PRO A 1 97 ? 11.549 -16.692 10.381 1.00 86.00 97 PRO A O 1
ATOM 809 N N . LEU A 1 98 ? 13.340 -17.814 11.146 1.00 85.38 98 LEU A N 1
ATOM 810 C CA . LEU A 1 98 ? 14.339 -17.064 10.364 1.00 85.38 98 LEU A CA 1
ATOM 811 C C . LEU A 1 98 ? 14.045 -17.012 8.856 1.00 85.38 98 LEU A C 1
ATOM 813 O O . LEU A 1 98 ? 14.476 -16.080 8.190 1.00 85.38 98 LEU A O 1
ATOM 817 N N . SER A 1 99 ? 13.303 -17.975 8.301 1.00 81.44 99 SER A N 1
ATOM 818 C CA . SER A 1 99 ? 12.902 -17.955 6.886 1.00 81.44 99 SER A CA 1
ATOM 819 C C . SER A 1 99 ? 11.954 -16.808 6.519 1.00 81.44 99 SER A C 1
ATOM 821 O O . SER A 1 99 ? 11.795 -16.516 5.337 1.00 81.44 99 SER A O 1
ATOM 823 N N . HIS A 1 100 ? 11.353 -16.145 7.509 1.00 82.88 100 HIS A N 1
ATOM 824 C CA . HIS A 1 100 ? 10.519 -14.959 7.324 1.00 82.88 100 HIS A CA 1
ATOM 825 C C . HIS A 1 100 ? 11.324 -13.657 7.400 1.00 82.88 100 HIS A C 1
ATOM 827 O O . HIS A 1 100 ? 10.765 -12.589 7.176 1.00 82.88 100 HIS A O 1
ATOM 833 N N . HIS A 1 101 ? 12.607 -13.715 7.769 1.00 83.25 101 HIS A N 1
ATOM 834 C CA . HIS A 1 101 ? 13.427 -12.525 7.969 1.00 83.25 101 HIS A CA 1
ATOM 835 C C . HIS A 1 101 ? 13.972 -12.045 6.621 1.00 83.25 101 HIS A C 1
ATOM 837 O O . HIS A 1 101 ? 14.337 -12.841 5.759 1.00 83.25 101 HIS A O 1
ATOM 843 N N . SER A 1 102 ? 14.019 -10.728 6.433 1.00 79.75 102 SER A N 1
ATOM 844 C CA . SER A 1 102 ? 14.606 -10.090 5.253 1.00 79.75 102 SER A CA 1
ATOM 845 C C . SER A 1 102 ? 15.244 -8.768 5.662 1.00 79.75 102 SER A C 1
ATOM 847 O O . SER A 1 102 ? 14.679 -8.040 6.483 1.00 79.75 102 SER A O 1
ATOM 849 N N . ASP A 1 103 ? 16.389 -8.461 5.050 1.00 76.44 103 ASP A N 1
ATOM 850 C CA . ASP A 1 103 ? 17.162 -7.234 5.287 1.00 76.44 103 ASP A CA 1
ATOM 851 C C . ASP A 1 103 ? 16.367 -5.966 4.942 1.00 76.44 103 ASP A C 1
ATOM 853 O O . ASP A 1 103 ? 16.629 -4.893 5.479 1.00 76.44 103 ASP A O 1
ATOM 857 N N . MET A 1 104 ? 15.364 -6.091 4.067 1.00 79.56 104 MET A N 1
ATOM 858 C CA . MET A 1 104 ? 14.429 -5.022 3.719 1.00 79.56 104 MET A CA 1
ATOM 859 C C . MET A 1 104 ? 13.002 -5.331 4.185 1.00 79.56 104 MET A C 1
ATOM 861 O O . MET A 1 104 ? 12.583 -6.492 4.282 1.00 79.56 104 MET A O 1
ATOM 865 N N . ILE A 1 105 ? 12.216 -4.277 4.416 1.00 85.81 105 ILE A N 1
ATOM 866 C CA . ILE A 1 105 ? 10.780 -4.386 4.696 1.00 85.81 105 ILE A CA 1
ATOM 867 C C . ILE A 1 105 ? 10.041 -4.729 3.394 1.00 85.81 105 ILE A C 1
ATOM 869 O O . ILE A 1 105 ? 9.995 -3.935 2.458 1.00 85.81 105 ILE A O 1
ATOM 873 N N . ILE A 1 106 ? 9.444 -5.919 3.340 1.00 84.81 106 ILE A N 1
ATOM 874 C CA . ILE A 1 106 ? 8.642 -6.407 2.204 1.00 84.81 106 ILE A CA 1
ATOM 875 C C . ILE A 1 106 ? 7.134 -6.270 2.502 1.00 84.81 106 ILE A C 1
ATOM 877 O O . ILE A 1 106 ? 6.770 -6.037 3.657 1.00 84.81 106 ILE A O 1
ATOM 881 N N . PRO A 1 107 ? 6.213 -6.452 1.529 1.00 87.06 107 PRO A N 1
ATOM 882 C CA . PRO A 1 107 ? 4.773 -6.247 1.740 1.00 87.06 107 PRO A CA 1
ATOM 883 C C . PRO A 1 107 ? 4.202 -7.062 2.906 1.00 87.06 107 PRO A C 1
ATOM 885 O O . PRO A 1 107 ? 3.372 -6.566 3.661 1.00 87.06 107 PRO A O 1
ATOM 888 N N . TYR A 1 108 ? 4.693 -8.290 3.099 1.00 87.06 108 TYR A N 1
ATOM 889 C CA . TYR A 1 108 ? 4.311 -9.120 4.240 1.00 87.06 108 TYR A CA 1
ATOM 890 C C . TYR A 1 108 ? 4.695 -8.487 5.587 1.00 87.06 108 TYR A C 1
ATOM 892 O O . TYR A 1 108 ? 3.899 -8.507 6.520 1.00 87.06 108 TYR A O 1
ATOM 900 N N . HIS A 1 109 ? 5.867 -7.855 5.690 1.00 90.12 109 HIS A N 1
ATOM 901 C CA . HIS A 1 109 ? 6.273 -7.151 6.909 1.00 90.12 109 HIS A CA 1
ATOM 902 C C . HIS A 1 109 ? 5.378 -5.944 7.185 1.00 90.12 109 HIS A C 1
ATOM 904 O O . HIS A 1 109 ? 4.952 -5.769 8.320 1.00 90.12 109 HIS A O 1
ATOM 910 N N . TYR A 1 110 ? 5.027 -5.156 6.161 1.00 92.50 110 TYR A N 1
ATOM 911 C CA . TYR A 1 110 ? 4.064 -4.062 6.324 1.00 92.50 110 TYR A CA 1
ATOM 912 C C . TYR A 1 110 ? 2.711 -4.567 6.844 1.00 92.50 110 TYR A C 1
ATOM 914 O O . TYR A 1 110 ? 2.131 -3.950 7.734 1.00 92.50 110 TYR A O 1
ATOM 922 N N . TYR A 1 111 ? 2.237 -5.714 6.344 1.00 91.38 111 TYR A N 1
ATOM 923 C CA . TYR A 1 111 ? 1.010 -6.343 6.836 1.00 91.38 111 TYR A CA 1
ATOM 924 C C . TYR A 1 111 ? 1.116 -6.763 8.312 1.00 91.38 111 TYR A C 1
ATOM 926 O O . TYR A 1 111 ? 0.201 -6.502 9.097 1.00 91.38 111 TYR A O 1
ATOM 934 N N . LEU A 1 112 ? 2.231 -7.388 8.709 1.00 91.25 112 LEU A N 1
ATOM 935 C CA . LEU A 1 112 ? 2.478 -7.776 10.102 1.00 91.25 112 LEU A CA 1
ATOM 936 C C . LEU A 1 112 ? 2.553 -6.564 11.032 1.00 91.25 112 LEU A C 1
ATOM 938 O O . LEU A 1 112 ? 1.938 -6.579 12.095 1.00 91.25 112 LEU A O 1
ATOM 942 N N . ILE A 1 113 ? 3.264 -5.512 10.617 1.00 94.38 113 ILE A N 1
ATOM 943 C CA . ILE A 1 113 ? 3.373 -4.254 11.364 1.00 94.38 113 ILE A CA 1
ATOM 944 C C . ILE A 1 113 ? 1.988 -3.635 11.548 1.00 94.38 113 ILE A C 1
ATOM 946 O O . ILE A 1 113 ? 1.612 -3.328 12.675 1.00 94.38 113 ILE A O 1
ATOM 950 N N . ALA A 1 114 ? 1.199 -3.515 10.477 1.00 93.94 114 ALA A N 1
ATOM 951 C CA . ALA A 1 114 ? -0.153 -2.971 10.566 1.00 93.94 114 ALA A CA 1
ATOM 952 C C . ALA A 1 114 ? -1.042 -3.812 11.498 1.00 93.94 114 ALA A C 1
ATOM 954 O O . ALA A 1 114 ? -1.720 -3.269 12.364 1.00 93.94 114 ALA A O 1
ATOM 955 N N . SER A 1 115 ? -0.977 -5.142 11.398 1.00 90.56 115 SER A N 1
ATOM 956 C CA . SER A 1 115 ? -1.727 -6.049 12.281 1.00 90.56 115 SER A CA 1
ATOM 957 C C . SER A 1 115 ? -1.311 -5.921 13.750 1.00 90.56 115 SER A C 1
ATOM 959 O O . SER A 1 115 ? -2.146 -6.011 14.649 1.00 90.56 115 SER A O 1
ATOM 961 N N . TYR A 1 116 ? -0.017 -5.720 14.003 1.00 92.06 116 TYR A N 1
ATOM 962 C CA . TYR A 1 116 ? 0.526 -5.526 15.341 1.00 92.06 116 TYR A CA 1
ATOM 963 C C . TYR A 1 116 ? 0.100 -4.180 15.937 1.00 92.06 116 TYR A C 1
ATOM 965 O O . TYR A 1 116 ? -0.364 -4.146 17.077 1.00 92.06 116 TYR A O 1
ATOM 973 N N . LEU A 1 117 ? 0.181 -3.099 15.156 1.00 93.94 117 LEU A N 1
ATOM 974 C CA . LEU A 1 117 ? -0.255 -1.758 15.556 1.00 93.94 117 LEU A CA 1
ATOM 975 C C . LEU A 1 117 ? -1.764 -1.681 15.786 1.00 93.94 117 LEU A C 1
ATOM 977 O O . LEU A 1 117 ? -2.190 -1.046 16.742 1.00 93.94 117 LEU A O 1
ATOM 981 N N . PHE A 1 118 ? -2.567 -2.381 14.982 1.00 90.94 118 PHE A N 1
ATOM 982 C CA . PHE A 1 118 ? -4.024 -2.402 15.141 1.00 90.94 118 PHE A CA 1
ATOM 983 C C . PHE A 1 118 ? -4.443 -2.883 16.543 1.00 90.94 118 PHE A C 1
ATOM 985 O O . PHE A 1 118 ? -5.373 -2.353 17.141 1.00 90.94 118 PHE A O 1
ATOM 992 N N . LYS A 1 119 ? -3.694 -3.835 17.114 1.00 87.12 119 LYS A N 1
ATOM 993 C CA . LYS A 1 119 ? -3.905 -4.356 18.478 1.00 87.12 119 LYS A CA 1
ATOM 994 C C . LYS A 1 119 ? -3.275 -3.501 19.572 1.00 87.12 119 LYS A C 1
ATOM 996 O O . LYS A 1 119 ? -3.619 -3.636 20.743 1.00 87.12 119 LYS A O 1
ATOM 1001 N N . ASN A 1 120 ? -2.312 -2.666 19.203 1.00 88.19 120 ASN A N 1
ATOM 1002 C CA . ASN A 1 120 ? -1.407 -1.999 20.124 1.00 88.19 120 ASN A CA 1
ATOM 1003 C C . ASN A 1 120 ? -1.235 -0.521 19.746 1.00 88.19 120 ASN A C 1
ATOM 1005 O O . ASN A 1 120 ? -0.120 -0.021 19.741 1.00 88.19 120 ASN A O 1
ATOM 1009 N N . ALA A 1 121 ? -2.321 0.194 19.441 1.00 80.31 121 ALA A N 1
ATOM 1010 C CA . ALA A 1 121 ? -2.267 1.532 18.832 1.00 80.31 121 ALA A CA 1
ATOM 1011 C C . ALA A 1 121 ? -1.424 2.585 19.594 1.00 80.31 121 ALA A C 1
ATOM 1013 O O . ALA A 1 121 ? -1.028 3.587 19.025 1.00 80.31 121 ALA A O 1
ATOM 1014 N N . HIS A 1 122 ? -1.120 2.369 20.877 1.00 84.19 122 HIS A N 1
ATOM 1015 C CA . HIS A 1 122 ? -0.340 3.287 21.714 1.00 84.19 122 HIS A CA 1
ATOM 1016 C C . HIS A 1 122 ? 1.180 3.044 21.689 1.00 84.19 122 HIS A C 1
ATOM 1018 O O . HIS A 1 122 ? 1.917 3.765 22.359 1.00 84.19 122 HIS A O 1
ATOM 1024 N N . ILE A 1 123 ? 1.663 2.006 20.999 1.00 89.88 123 ILE A N 1
ATOM 1025 C CA . ILE A 1 123 ? 3.091 1.640 21.034 1.00 89.88 123 ILE A CA 1
ATOM 1026 C C . ILE A 1 123 ? 3.947 2.451 20.072 1.00 89.88 123 ILE A C 1
ATOM 1028 O O . ILE A 1 123 ? 5.172 2.365 20.153 1.00 89.88 123 ILE A O 1
ATOM 1032 N N . SER A 1 124 ? 3.309 3.140 19.126 1.00 92.56 124 SER A N 1
ATOM 1033 C CA . SER A 1 124 ? 3.995 3.865 18.077 1.00 92.56 124 SER A CA 1
ATOM 1034 C C . SER A 1 124 ? 3.632 5.338 18.097 1.00 92.56 124 SER A C 1
ATOM 1036 O O . SER A 1 124 ? 2.478 5.706 18.300 1.00 92.56 124 SER A O 1
ATOM 1038 N N . GLU A 1 125 ? 4.646 6.169 17.902 1.00 93.19 125 GLU A N 1
ATOM 1039 C CA . GLU A 1 125 ? 4.528 7.617 17.814 1.00 93.19 125 GLU A CA 1
ATOM 1040 C C . GLU A 1 125 ? 4.183 8.054 16.385 1.00 93.19 125 GLU A C 1
ATOM 1042 O O . GLU A 1 125 ? 3.324 8.908 16.198 1.00 93.19 125 GLU A O 1
ATOM 1047 N N . PHE A 1 126 ? 4.813 7.467 15.363 1.00 94.12 126 PHE A N 1
ATOM 1048 C CA . PHE A 1 126 ? 4.670 7.926 13.978 1.00 94.12 126 PHE A CA 1
ATOM 1049 C C . PHE A 1 126 ? 3.770 7.044 13.110 1.00 94.12 126 PHE A C 1
ATOM 1051 O O . PHE A 1 126 ? 3.392 7.470 12.016 1.00 94.12 126 PHE A O 1
ATOM 1058 N N . TRP A 1 127 ? 3.446 5.820 13.536 1.00 95.50 127 TRP A N 1
ATOM 1059 C CA . TRP A 1 127 ? 2.742 4.850 12.698 1.00 95.50 127 TRP A CA 1
ATOM 1060 C C . TRP A 1 127 ? 1.481 4.320 13.356 1.00 95.50 127 TRP A C 1
ATOM 1062 O O . TRP A 1 127 ? 1.515 3.763 14.446 1.00 95.50 127 TRP A O 1
ATOM 1072 N N . ASN A 1 128 ? 0.375 4.393 12.623 1.00 95.44 128 ASN A N 1
ATOM 1073 C CA . ASN A 1 128 ? -0.909 3.865 13.058 1.00 95.44 128 ASN A CA 1
ATOM 1074 C C . ASN A 1 128 ? -1.503 2.921 12.016 1.00 95.44 128 ASN A C 1
ATOM 1076 O O . ASN A 1 128 ? -1.203 3.005 10.822 1.00 95.44 128 ASN A O 1
ATOM 1080 N N . ALA A 1 129 ? -2.348 2.004 12.478 1.00 94.50 129 ALA A N 1
ATOM 1081 C CA . ALA A 1 129 ? -3.081 1.082 11.625 1.00 94.50 129 ALA A CA 1
ATOM 1082 C C . ALA A 1 129 ? -4.583 1.292 11.785 1.00 94.50 129 ALA A C 1
ATOM 1084 O O . ALA A 1 129 ? -5.057 1.579 12.881 1.00 94.50 129 ALA A O 1
ATOM 1085 N N . TYR A 1 130 ? -5.316 1.130 10.686 1.00 92.19 130 TYR A N 1
ATOM 1086 C CA . TYR A 1 130 ? -6.748 1.414 10.619 1.00 92.19 130 TYR A CA 1
ATOM 1087 C C . TYR A 1 130 ? -7.506 0.292 9.922 1.00 92.19 130 TYR A C 1
ATOM 1089 O O . TYR A 1 130 ? -6.928 -0.478 9.144 1.00 92.19 130 TYR A O 1
ATOM 1097 N N . ASP A 1 131 ? -8.812 0.228 10.179 1.00 89.56 131 ASP A N 1
ATOM 1098 C CA . ASP A 1 131 ? -9.698 -0.589 9.362 1.00 89.56 131 ASP A CA 1
ATOM 1099 C C . ASP A 1 131 ? -9.765 -0.015 7.938 1.00 89.56 131 ASP A C 1
ATOM 1101 O O . ASP A 1 131 ? -9.604 1.186 7.706 1.00 89.56 131 ASP A O 1
ATOM 1105 N N . LEU A 1 132 ? -10.024 -0.881 6.961 1.00 89.81 132 LEU A N 1
ATOM 1106 C CA . LEU A 1 132 ? -10.138 -0.482 5.562 1.00 89.81 132 LEU A CA 1
ATOM 1107 C C . LEU A 1 132 ? -11.245 0.561 5.327 1.00 89.81 132 LEU A C 1
ATOM 1109 O O . LEU A 1 132 ? -11.107 1.405 4.442 1.00 89.81 132 LEU A O 1
ATOM 1113 N N . SER A 1 133 ? -12.323 0.533 6.117 1.00 88.19 133 SER A N 1
ATOM 1114 C CA . SER A 1 133 ? -13.394 1.538 6.061 1.00 88.19 133 SER A CA 1
ATOM 1115 C C . SER A 1 133 ? -12.946 2.943 6.487 1.00 88.19 133 SER A C 1
ATOM 1117 O O . SER A 1 133 ? -13.605 3.920 6.137 1.00 88.19 133 SER A O 1
ATOM 1119 N N . GLU A 1 134 ? -11.810 3.062 7.178 1.00 91.62 134 GLU A N 1
ATOM 1120 C CA . GLU A 1 134 ? -11.207 4.327 7.617 1.00 91.62 134 GLU A CA 1
ATOM 1121 C C . GLU A 1 134 ? -10.042 4.784 6.722 1.00 91.62 134 GLU A C 1
ATOM 1123 O O . GLU A 1 134 ? -9.296 5.708 7.079 1.00 91.62 134 GLU A O 1
ATOM 1128 N N . ALA A 1 135 ? -9.865 4.135 5.568 1.00 93.31 135 ALA A N 1
ATOM 1129 C CA . ALA A 1 135 ? -8.848 4.496 4.593 1.00 93.31 135 ALA A CA 1
ATOM 1130 C C . ALA A 1 135 ? -8.987 5.965 4.158 1.00 93.31 135 ALA A C 1
ATOM 1132 O O . ALA A 1 135 ? -10.088 6.477 3.935 1.00 93.31 135 ALA A O 1
ATOM 1133 N N . LYS A 1 136 ? -7.846 6.640 4.005 1.00 94.00 136 LYS A N 1
ATOM 1134 C CA . LYS A 1 136 ? -7.731 8.038 3.576 1.00 94.00 136 LYS A CA 1
ATOM 1135 C C . LYS A 1 136 ? -6.655 8.203 2.511 1.00 94.00 136 LYS A C 1
ATOM 1137 O O . LYS A 1 136 ? -5.807 7.340 2.288 1.00 94.00 136 LYS A O 1
ATOM 1142 N N . GLN A 1 137 ? -6.688 9.353 1.845 1.00 94.06 137 GLN A N 1
ATOM 1143 C CA . GLN A 1 137 ? -5.617 9.768 0.950 1.00 94.06 137 GLN A CA 1
ATOM 1144 C C . GLN A 1 137 ? -4.281 9.837 1.711 1.00 94.06 137 GLN A C 1
ATOM 1146 O O . GLN A 1 137 ? -4.194 10.416 2.789 1.00 94.06 137 GLN A O 1
ATOM 1151 N N . GLY A 1 138 ? -3.232 9.266 1.120 1.00 94.00 138 GLY A N 1
ATOM 1152 C CA . GLY A 1 138 ? -1.874 9.235 1.668 1.00 94.00 138 GLY A CA 1
ATOM 1153 C C . GLY A 1 138 ? -1.547 8.004 2.509 1.00 94.00 138 GLY A C 1
ATOM 1154 O O . GLY A 1 138 ? -0.374 7.791 2.830 1.00 94.00 138 GLY A O 1
ATOM 1155 N N . ASP A 1 139 ? -2.547 7.172 2.799 1.00 96.31 139 ASP A N 1
ATOM 1156 C CA . ASP A 1 139 ? -2.351 5.889 3.462 1.00 96.31 139 ASP A CA 1
ATOM 1157 C C . ASP A 1 139 ? -1.562 4.913 2.592 1.00 96.31 139 ASP A C 1
ATOM 1159 O O . ASP A 1 139 ? -1.649 4.915 1.358 1.00 96.31 139 ASP A O 1
ATOM 1163 N N . ILE A 1 140 ? -0.831 4.025 3.259 1.00 96.69 140 ILE A N 1
ATOM 1164 C CA . ILE A 1 140 ? -0.236 2.851 2.640 1.00 96.69 140 ILE A CA 1
ATOM 1165 C C . ILE A 1 140 ? -1.270 1.728 2.709 1.00 96.69 140 ILE A C 1
ATOM 1167 O O . ILE A 1 140 ? -1.590 1.220 3.785 1.00 96.69 140 ILE A O 1
ATOM 1171 N N . LEU A 1 141 ? -1.778 1.327 1.547 1.00 96.06 141 LEU A N 1
ATOM 1172 C CA . LEU A 1 141 ? -2.642 0.163 1.410 1.00 96.06 141 LEU A CA 1
ATOM 1173 C C . LEU A 1 141 ? -1.786 -1.075 1.168 1.00 96.06 141 LEU A C 1
ATOM 1175 O O . LEU A 1 141 ? -0.990 -1.130 0.224 1.00 96.06 141 LEU A O 1
ATOM 1179 N N . ILE A 1 142 ? -1.994 -2.091 1.993 1.00 94.25 142 ILE A N 1
ATOM 1180 C CA . ILE A 1 142 ? -1.342 -3.390 1.869 1.00 94.25 142 ILE A CA 1
ATOM 1181 C C . ILE A 1 142 ? -2.416 -4.426 1.587 1.00 94.25 142 ILE A C 1
ATOM 1183 O O . ILE A 1 142 ? -3.469 -4.414 2.221 1.00 94.25 142 ILE A O 1
ATOM 1187 N N . TYR A 1 143 ? -2.147 -5.346 0.664 1.00 91.56 143 TYR A N 1
ATOM 1188 C CA . TYR A 1 143 ? -2.941 -6.562 0.570 1.00 91.56 143 TYR A CA 1
ATOM 1189 C C . TYR A 1 143 ? -2.078 -7.808 0.511 1.00 91.56 143 TYR A C 1
ATOM 1191 O O . TYR A 1 143 ? -0.981 -7.803 -0.058 1.00 91.56 143 TYR A O 1
ATOM 1199 N N . ILE A 1 144 ? -2.619 -8.896 1.047 1.00 88.19 144 ILE A N 1
ATOM 1200 C CA . ILE A 1 144 ? -2.048 -10.236 0.944 1.00 88.19 144 ILE A CA 1
ATOM 1201 C C . ILE A 1 144 ? -3.077 -11.216 0.377 1.00 88.19 144 ILE A C 1
ATOM 1203 O O . ILE A 1 144 ? -4.289 -11.058 0.556 1.00 88.19 144 ILE A O 1
ATOM 1207 N N . ASP A 1 145 ? -2.588 -12.209 -0.362 1.00 86.00 145 ASP A N 1
ATOM 1208 C CA . ASP A 1 145 ? -3.426 -13.298 -0.855 1.00 86.00 145 ASP A CA 1
ATOM 1209 C C . ASP A 1 145 ? -3.823 -14.231 0.299 1.00 86.00 145 ASP A C 1
ATOM 1211 O O . ASP A 1 145 ? -2.982 -14.500 1.158 1.00 86.00 145 ASP A O 1
ATOM 1215 N N . PRO A 1 146 ? -5.062 -14.747 0.333 1.00 82.62 146 PRO A N 1
ATOM 1216 C CA . PRO A 1 146 ? -5.473 -15.739 1.321 1.00 82.62 146 PRO A CA 1
ATOM 1217 C C . PRO A 1 146 ? -4.637 -17.008 1.330 1.00 82.62 146 PRO A C 1
ATOM 1219 O O . PRO A 1 146 ? -4.521 -17.641 2.378 1.00 82.62 146 PRO A O 1
ATOM 1222 N N . ASP A 1 147 ? -4.072 -17.355 0.178 1.00 79.00 147 ASP A N 1
ATOM 1223 C CA . ASP A 1 147 ? -3.231 -18.526 0.006 1.00 79.00 147 ASP A CA 1
ATOM 1224 C C . ASP A 1 147 ? -1.745 -18.152 0.073 1.00 79.00 147 ASP A C 1
ATOM 1226 O O . ASP A 1 147 ? -0.919 -18.929 -0.379 1.00 79.00 147 ASP A O 1
ATOM 1230 N N . TYR A 1 148 ? -1.362 -16.968 0.572 1.00 77.81 148 TYR A N 1
ATOM 1231 C CA . TYR A 1 148 ? 0.045 -16.578 0.714 1.00 77.81 148 TYR A CA 1
ATOM 1232 C C . TYR A 1 148 ? 0.721 -17.304 1.884 1.00 77.81 148 TYR A C 1
ATOM 1234 O O . TYR A 1 148 ? 0.329 -17.137 3.036 1.00 77.81 148 TYR A O 1
ATOM 1242 N N . ASP A 1 149 ? 1.791 -18.044 1.589 1.00 74.88 149 ASP A N 1
ATOM 1243 C CA . ASP A 1 149 ? 2.691 -18.613 2.590 1.00 74.88 149 ASP A CA 1
ATOM 1244 C C . ASP A 1 149 ? 3.920 -17.703 2.721 1.00 74.88 149 ASP A C 1
ATOM 1246 O O . ASP A 1 149 ? 4.652 -17.538 1.746 1.00 74.88 149 ASP A O 1
ATOM 1250 N N . PRO A 1 150 ? 4.167 -17.052 3.862 1.00 69.69 150 PRO A N 1
ATOM 1251 C CA . PRO A 1 150 ? 5.377 -16.262 4.075 1.00 69.69 150 PRO A CA 1
ATOM 1252 C C . PRO A 1 150 ? 6.674 -17.090 4.129 1.00 69.69 150 PRO A C 1
ATOM 1254 O O . PRO A 1 150 ? 7.718 -16.535 3.778 1.00 69.69 150 PRO A O 1
ATOM 1257 N N . ASP A 1 151 ? 6.630 -18.379 4.489 1.00 72.62 151 ASP A N 1
ATOM 1258 C CA . ASP A 1 151 ? 7.818 -19.235 4.563 1.00 72.62 151 ASP A CA 1
ATOM 1259 C C . ASP A 1 151 ? 8.218 -19.730 3.168 1.00 72.62 151 ASP A C 1
ATOM 1261 O O . ASP A 1 151 ? 7.558 -20.569 2.555 1.00 72.62 151 ASP A O 1
ATOM 1265 N N . LEU A 1 152 ? 9.355 -19.244 2.665 1.00 66.62 152 LEU A N 1
ATOM 1266 C CA . LEU A 1 152 ? 9.899 -19.664 1.370 1.00 66.62 152 LEU A CA 1
ATOM 1267 C C . LEU A 1 152 ? 10.090 -21.182 1.257 1.00 66.62 152 LEU A C 1
ATOM 1269 O O . LEU A 1 152 ? 9.986 -21.716 0.155 1.00 66.62 152 LEU A O 1
ATOM 1273 N N . LYS A 1 153 ? 10.349 -21.877 2.371 1.00 71.25 153 LYS A N 1
ATOM 1274 C CA . LYS A 1 153 ? 10.551 -23.333 2.384 1.00 71.25 153 LYS A CA 1
ATOM 1275 C C . LYS A 1 153 ? 9.245 -24.119 2.246 1.00 71.25 153 LYS A C 1
ATOM 1277 O O . LYS A 1 153 ? 9.290 -25.266 1.810 1.00 71.25 153 LYS A O 1
ATOM 1282 N N . GLY A 1 154 ? 8.115 -23.518 2.623 1.00 67.94 154 GLY A N 1
ATOM 1283 C CA . GLY A 1 154 ? 6.776 -24.107 2.520 1.00 67.94 154 GLY A CA 1
ATOM 1284 C C . GLY A 1 154 ? 6.090 -23.854 1.175 1.00 67.94 154 GLY A C 1
ATOM 1285 O O . GLY A 1 154 ? 5.140 -24.555 0.820 1.00 67.94 154 GLY A O 1
ATOM 1286 N N . ARG A 1 155 ? 6.595 -22.896 0.384 1.00 66.31 155 ARG A N 1
ATOM 1287 C CA . ARG A 1 155 ? 5.979 -22.500 -0.887 1.00 66.31 155 ARG A CA 1
ATOM 1288 C C . ARG A 1 155 ? 6.062 -23.583 -1.952 1.00 66.31 155 ARG A C 1
ATOM 1290 O O . ARG A 1 155 ? 7.120 -24.139 -2.242 1.00 66.31 155 ARG A O 1
ATOM 1297 N N . THR A 1 156 ? 4.947 -23.777 -2.649 1.00 62.00 156 THR A N 1
ATOM 1298 C CA . THR A 1 156 ? 4.960 -24.498 -3.927 1.00 62.00 156 THR A CA 1
ATOM 1299 C C . THR A 1 156 ? 5.472 -23.579 -5.039 1.00 62.00 156 THR A C 1
ATOM 1301 O O . THR A 1 156 ? 5.213 -22.375 -5.034 1.00 62.00 156 THR A O 1
ATOM 1304 N N . SER A 1 157 ? 6.157 -24.133 -6.043 1.00 56.28 157 SER A N 1
ATOM 1305 C CA . SER A 1 157 ? 6.716 -23.382 -7.185 1.00 56.28 157 SER A CA 1
ATOM 1306 C C . SER A 1 157 ? 5.678 -22.610 -8.021 1.00 56.28 157 SER A C 1
ATOM 1308 O O . SER A 1 157 ? 6.046 -21.770 -8.840 1.00 56.28 157 SER A O 1
ATOM 1310 N N . HIS A 1 158 ? 4.381 -22.876 -7.829 1.00 53.28 158 HIS A N 1
ATOM 1311 C CA . HIS A 1 158 ? 3.273 -22.243 -8.552 1.00 53.28 158 HIS A CA 1
ATOM 1312 C C . HIS A 1 158 ? 2.507 -21.195 -7.739 1.00 53.28 158 HIS A C 1
ATOM 1314 O O . HIS A 1 158 ? 1.595 -20.557 -8.270 1.00 53.28 158 HIS A O 1
ATOM 1320 N N . GLN A 1 159 ? 2.855 -21.001 -6.469 1.00 57.50 159 GLN A N 1
ATOM 1321 C CA . GLN A 1 159 ? 2.170 -20.052 -5.605 1.00 57.50 159 GLN A CA 1
ATOM 1322 C C . GLN A 1 159 ? 2.520 -18.623 -6.035 1.00 57.50 159 GLN A C 1
ATOM 1324 O O . GLN A 1 159 ? 3.632 -18.136 -5.825 1.00 57.50 159 GLN A O 1
ATOM 1329 N N . GLN A 1 160 ? 1.577 -17.945 -6.695 1.00 55.00 160 GLN A N 1
ATOM 1330 C CA . GLN A 1 160 ? 1.779 -16.565 -7.122 1.00 55.00 160 GLN A CA 1
ATOM 1331 C C . GLN A 1 160 ? 1.912 -15.657 -5.898 1.00 55.00 160 GLN A C 1
ATOM 1333 O O . GLN A 1 160 ? 0.988 -15.536 -5.094 1.00 55.00 160 GLN A O 1
ATOM 1338 N N . LEU A 1 161 ? 3.043 -14.955 -5.806 1.00 57.09 161 LEU A N 1
ATOM 1339 C CA . LEU A 1 161 ? 3.236 -13.861 -4.858 1.00 57.09 161 LEU A CA 1
ATOM 1340 C C . LEU A 1 161 ? 2.302 -12.712 -5.241 1.00 57.09 161 LEU A C 1
ATOM 1342 O O . LEU A 1 161 ? 2.666 -11.819 -6.001 1.00 57.09 161 LEU A O 1
ATOM 1346 N N . SER A 1 162 ? 1.071 -12.751 -4.746 1.00 70.44 162 SER A N 1
ATOM 1347 C CA . SER A 1 162 ? 0.093 -11.682 -4.939 1.00 70.44 162 SER A CA 1
ATOM 1348 C C . SER A 1 162 ? -0.188 -10.974 -3.616 1.00 70.44 162 SER A C 1
ATOM 1350 O O . SER A 1 162 ? -1.330 -10.765 -3.207 1.00 70.44 162 SER A O 1
ATOM 1352 N N . THR A 1 163 ? 0.911 -10.604 -2.960 1.00 82.94 163 THR A N 1
ATOM 1353 C CA . THR A 1 163 ? 0.984 -9.577 -1.920 1.00 82.94 163 THR A CA 1
ATOM 1354 C C . THR A 1 163 ? 1.434 -8.266 -2.554 1.00 82.94 163 THR A C 1
ATOM 1356 O O . THR A 1 163 ? 2.309 -8.283 -3.426 1.00 82.94 163 THR A O 1
ATOM 1359 N N . HIS A 1 164 ? 0.895 -7.132 -2.123 1.00 89.06 164 HIS A N 1
ATOM 1360 C CA . HIS A 1 164 ? 1.245 -5.837 -2.703 1.00 89.06 164 HIS A CA 1
ATOM 1361 C C . HIS A 1 164 ? 1.138 -4.713 -1.687 1.00 89.06 164 HIS A C 1
ATOM 1363 O O . HIS A 1 164 ? 0.369 -4.795 -0.732 1.00 89.06 164 HIS A O 1
ATOM 1369 N N . VAL A 1 165 ? 1.888 -3.648 -1.943 1.00 92.81 165 VAL A N 1
ATOM 1370 C CA . VAL A 1 165 ? 1.890 -2.418 -1.157 1.00 92.81 165 VAL A CA 1
ATOM 1371 C C . VAL A 1 165 ? 1.817 -1.229 -2.113 1.00 92.81 165 VAL A C 1
ATOM 1373 O O . VAL A 1 165 ? 2.397 -1.272 -3.201 1.00 92.81 165 VAL A O 1
ATOM 1376 N N . MET A 1 166 ? 1.049 -0.207 -1.749 1.00 94.62 166 MET A N 1
ATOM 1377 C CA . MET A 1 166 ? 0.791 0.965 -2.590 1.00 94.62 166 MET A CA 1
ATOM 1378 C C . MET A 1 166 ? 0.360 2.169 -1.756 1.00 94.62 166 MET A C 1
ATOM 1380 O O . MET A 1 166 ? -0.032 2.011 -0.603 1.00 94.62 166 MET A O 1
ATOM 1384 N N . PHE A 1 167 ? 0.365 3.356 -2.361 1.00 96.25 167 PHE A N 1
ATOM 1385 C CA . PHE A 1 167 ? -0.182 4.565 -1.742 1.00 96.25 167 PHE A CA 1
ATOM 1386 C C . PHE A 1 167 ? -1.595 4.842 -2.250 1.00 96.25 167 PHE A C 1
ATOM 1388 O O . PHE A 1 167 ? -1.829 4.806 -3.462 1.00 96.25 167 PHE A O 1
ATOM 1395 N N . ILE A 1 168 ? -2.523 5.159 -1.347 1.00 95.88 168 ILE A N 1
ATOM 1396 C CA . ILE A 1 168 ? -3.854 5.652 -1.710 1.00 95.88 168 ILE A CA 1
ATOM 1397 C C . ILE A 1 168 ? -3.717 7.101 -2.166 1.00 95.88 168 ILE A C 1
ATOM 1399 O O . ILE A 1 168 ? -3.357 7.987 -1.395 1.00 95.88 168 ILE A O 1
ATOM 1403 N N . ASP A 1 169 ? -4.011 7.344 -3.436 1.00 94.94 169 ASP A N 1
ATOM 1404 C CA . ASP A 1 169 ? -3.936 8.676 -4.025 1.00 94.94 169 ASP A CA 1
ATOM 1405 C C . ASP A 1 169 ? -5.250 9.438 -3.905 1.00 94.94 169 ASP A C 1
ATOM 1407 O O . ASP A 1 169 ? -5.237 10.653 -3.719 1.00 94.94 169 ASP A O 1
ATOM 1411 N N . TYR A 1 170 ? -6.371 8.734 -4.051 1.00 92.12 170 TYR A N 1
ATOM 1412 C CA . TYR A 1 170 ? -7.701 9.325 -4.000 1.00 92.12 170 TYR A CA 1
ATOM 1413 C C . TYR A 1 170 ? -8.758 8.261 -3.709 1.00 92.12 170 TYR A C 1
ATOM 1415 O O . TYR A 1 170 ? -8.661 7.142 -4.213 1.00 92.12 170 TYR A O 1
ATOM 1423 N N . ILE A 1 171 ? -9.786 8.614 -2.940 1.00 91.00 171 ILE A N 1
ATOM 1424 C CA . ILE A 1 171 ? -10.947 7.761 -2.667 1.00 91.00 171 ILE A CA 1
ATOM 1425 C C . ILE A 1 171 ? -12.162 8.418 -3.312 1.00 91.00 171 ILE A C 1
ATOM 1427 O O . ILE A 1 171 ? -12.422 9.599 -3.087 1.00 91.00 171 ILE A O 1
ATOM 1431 N N . PHE A 1 172 ? -12.896 7.657 -4.118 1.00 88.12 172 PHE A N 1
ATOM 1432 C CA . PHE A 1 172 ? -14.039 8.151 -4.876 1.00 88.12 172 PHE A CA 1
ATOM 1433 C C . PHE A 1 172 ? -15.292 7.323 -4.610 1.00 88.12 172 PHE A C 1
ATOM 1435 O O . PHE A 1 172 ? -15.238 6.168 -4.189 1.00 88.12 172 PHE A O 1
ATOM 1442 N N . LYS A 1 173 ? -16.450 7.939 -4.852 1.00 84.44 173 LYS A N 1
ATOM 1443 C CA . LYS A 1 173 ? -17.745 7.271 -4.719 1.00 84.44 173 LYS A CA 1
ATOM 1444 C C . LYS A 1 173 ? -18.059 6.488 -5.987 1.00 84.44 173 LYS A C 1
ATOM 1446 O O . LYS A 1 173 ? -17.905 7.009 -7.089 1.00 84.44 173 LYS A O 1
ATOM 1451 N N . LYS A 1 174 ? -18.557 5.267 -5.818 1.00 83.44 174 LYS A N 1
ATOM 1452 C CA . LYS A 1 174 ? -19.117 4.443 -6.889 1.00 83.44 174 LYS A CA 1
ATOM 1453 C C . LYS A 1 174 ? -20.312 3.675 -6.333 1.00 83.44 174 LYS A C 1
ATOM 1455 O O . LYS A 1 174 ? -20.219 3.157 -5.229 1.00 83.44 174 LYS A O 1
ATOM 1460 N N . GLU A 1 175 ? -21.420 3.636 -7.072 1.00 82.25 175 GLU A N 1
ATOM 1461 C CA . GLU A 1 175 ? -22.696 3.093 -6.573 1.00 82.25 175 GLU A CA 1
ATOM 1462 C C . GLU A 1 175 ? -22.598 1.611 -6.165 1.00 82.25 175 GLU A C 1
ATOM 1464 O O . GLU A 1 175 ? -23.127 1.232 -5.125 1.00 82.25 175 GLU A O 1
ATOM 1469 N N . ASP A 1 176 ? -21.838 0.805 -6.914 1.00 83.88 176 ASP A N 1
ATOM 1470 C CA . ASP A 1 176 ? -21.735 -0.653 -6.720 1.00 83.88 176 ASP A CA 1
ATOM 1471 C C . ASP A 1 176 ? -20.482 -1.110 -5.941 1.00 83.88 176 ASP A C 1
ATOM 1473 O O . ASP A 1 176 ? -20.113 -2.292 -5.965 1.00 83.88 176 ASP A O 1
ATOM 1477 N N . ALA A 1 177 ? -19.772 -0.189 -5.285 1.00 82.88 177 ALA A N 1
ATOM 1478 C CA . ALA A 1 177 ? -18.576 -0.509 -4.506 1.00 82.88 177 ALA A CA 1
ATOM 1479 C C . ALA A 1 177 ? -18.691 0.033 -3.079 1.00 82.88 177 ALA A C 1
ATOM 1481 O O . ALA A 1 177 ? -19.025 1.196 -2.867 1.00 82.88 177 ALA A O 1
ATOM 1482 N N . SER A 1 178 ? -18.347 -0.800 -2.093 1.00 87.25 178 SER A N 1
ATOM 1483 C CA . SER A 1 178 ? -18.186 -0.365 -0.700 1.00 87.25 178 SER A CA 1
ATOM 1484 C C . SER A 1 178 ? -17.075 0.675 -0.577 1.00 87.25 178 SER A C 1
ATOM 1486 O O . SER A 1 178 ? -17.204 1.637 0.175 1.00 87.25 178 SER A O 1
ATOM 1488 N N . LEU A 1 179 ? -15.989 0.482 -1.328 1.00 90.50 179 LEU A N 1
ATOM 1489 C CA . LEU A 1 179 ? -14.888 1.427 -1.413 1.00 90.50 179 LEU A CA 1
ATOM 1490 C C . LEU A 1 179 ? -14.299 1.389 -2.819 1.00 90.50 179 LEU A C 1
ATOM 1492 O O . LEU A 1 179 ? -14.034 0.315 -3.361 1.00 90.50 179 LEU A O 1
ATOM 1496 N N . ALA A 1 180 ? -14.080 2.558 -3.406 1.00 91.19 180 ALA A N 1
ATOM 1497 C CA . ALA A 1 180 ? -13.394 2.685 -4.679 1.00 91.19 180 ALA A CA 1
ATOM 1498 C C . ALA A 1 180 ? -12.272 3.711 -4.541 1.00 91.19 180 ALA A C 1
ATOM 1500 O O . ALA A 1 180 ? -12.450 4.791 -3.974 1.00 91.19 180 ALA A O 1
ATOM 1501 N N . MET A 1 181 ? -11.083 3.343 -5.002 1.00 93.50 181 MET A N 1
ATOM 1502 C CA . MET A 1 181 ? -9.885 4.139 -4.776 1.00 93.50 181 MET A CA 1
ATOM 1503 C C . MET A 1 181 ? -8.940 4.097 -5.965 1.00 93.50 181 MET A C 1
ATOM 1505 O O . MET A 1 181 ? -8.795 3.088 -6.659 1.00 93.50 181 MET A O 1
ATOM 1509 N N . ARG A 1 182 ? -8.260 5.219 -6.175 1.00 92.81 182 ARG A N 1
ATOM 1510 C CA . ARG A 1 182 ? -7.102 5.333 -7.048 1.00 92.81 182 ARG A CA 1
ATOM 1511 C C . ARG A 1 182 ? -5.860 5.193 -6.185 1.00 92.81 182 ARG A C 1
ATOM 1513 O O . ARG A 1 182 ? -5.723 5.862 -5.162 1.00 92.81 182 ARG A O 1
ATOM 1520 N N . VAL A 1 183 ? -4.944 4.347 -6.624 1.00 93.88 183 VAL A N 1
ATOM 1521 C CA . VAL A 1 183 ? -3.682 4.073 -5.936 1.00 93.88 183 VAL A CA 1
ATOM 1522 C C . VAL A 1 183 ? -2.505 4.343 -6.858 1.00 93.88 183 VAL A C 1
ATOM 1524 O O . VAL A 1 183 ? -2.641 4.243 -8.081 1.00 93.88 183 VAL A O 1
ATOM 1527 N N . ILE A 1 184 ? -1.352 4.648 -6.270 1.00 92.94 184 ILE A N 1
ATOM 1528 C CA . ILE A 1 184 ? -0.060 4.666 -6.957 1.00 92.94 184 ILE A CA 1
ATOM 1529 C C . ILE A 1 184 ? 0.692 3.408 -6.541 1.00 92.94 184 ILE A C 1
ATOM 1531 O O . ILE A 1 184 ? 1.062 3.244 -5.376 1.00 92.94 184 ILE A O 1
ATOM 1535 N N . ASP A 1 185 ? 0.909 2.518 -7.504 1.00 89.75 185 ASP A N 1
ATOM 1536 C CA . ASP A 1 185 ? 1.550 1.224 -7.295 1.00 89.75 185 ASP A CA 1
ATOM 1537 C C . ASP A 1 185 ? 2.639 0.962 -8.342 1.00 89.75 185 ASP A C 1
ATOM 1539 O O . ASP A 1 185 ? 2.644 1.549 -9.426 1.00 89.75 185 ASP A O 1
ATOM 1543 N N . SER A 1 186 ? 3.565 0.050 -8.040 1.00 86.44 186 SER A N 1
ATOM 1544 C CA . SER A 1 186 ? 4.541 -0.466 -9.007 1.00 86.44 186 SER A CA 1
ATOM 1545 C C . SER A 1 186 ? 4.211 -1.918 -9.311 1.00 86.44 186 SER A C 1
ATOM 1547 O O . SER A 1 186 ? 4.362 -2.798 -8.469 1.00 86.44 186 SER A O 1
ATOM 1549 N N . SER A 1 187 ? 3.722 -2.175 -10.522 1.00 79.50 187 SER A N 1
ATOM 1550 C CA . SER A 1 187 ? 3.129 -3.464 -10.882 1.00 79.50 187 SER A CA 1
ATOM 1551 C C . SER A 1 187 ? 3.448 -3.855 -12.321 1.00 79.50 187 SER A C 1
ATOM 1553 O O . SER A 1 187 ? 3.718 -3.011 -13.181 1.00 79.50 187 SER A O 1
ATOM 1555 N N . SER A 1 188 ? 3.402 -5.158 -12.598 1.00 74.25 188 SER A N 1
ATOM 1556 C CA . SER A 1 188 ? 3.509 -5.711 -13.949 1.00 74.25 188 SER A CA 1
ATOM 1557 C C . SER A 1 188 ? 2.218 -5.604 -14.759 1.00 74.25 188 SER A C 1
ATOM 1559 O O . SER A 1 188 ? 2.254 -5.730 -15.987 1.00 74.25 188 SER A O 1
ATOM 1561 N N . ARG A 1 189 ? 1.083 -5.327 -14.099 1.00 74.62 189 ARG A N 1
ATOM 1562 C CA . ARG A 1 189 ? -0.209 -5.108 -14.756 1.00 74.62 189 ARG A CA 1
ATOM 1563 C C . ARG A 1 189 ? -0.112 -3.905 -15.700 1.00 74.62 189 ARG A C 1
ATOM 1565 O O . ARG A 1 189 ? 0.471 -2.884 -15.347 1.00 74.62 189 ARG A O 1
ATOM 1572 N N . THR A 1 190 ? -0.709 -4.023 -16.885 1.00 71.75 190 THR A N 1
ATOM 1573 C CA . THR A 1 190 ? -0.786 -2.950 -17.899 1.00 71.75 190 THR A CA 1
ATOM 1574 C C . THR A 1 190 ? -2.219 -2.519 -18.218 1.00 71.75 190 THR A C 1
ATOM 1576 O O . THR A 1 190 ? -2.439 -1.380 -18.625 1.00 71.75 190 THR A O 1
ATOM 1579 N N . LYS A 1 191 ? -3.199 -3.414 -18.029 1.00 74.81 191 LYS A N 1
ATOM 1580 C CA . LYS A 1 191 ? -4.634 -3.131 -18.189 1.00 74.81 191 LYS A CA 1
ATOM 1581 C C . LYS A 1 191 ? -5.185 -2.399 -16.967 1.00 74.81 191 LYS A C 1
ATOM 1583 O O . LYS A 1 191 ? -4.820 -2.761 -15.849 1.00 74.81 191 LYS A O 1
ATOM 1588 N N . GLY A 1 192 ? -6.064 -1.422 -17.194 1.00 74.06 192 GLY A N 1
ATOM 1589 C CA . GLY A 1 192 ? -6.699 -0.639 -16.131 1.00 74.06 192 GLY A CA 1
ATOM 1590 C C . GLY A 1 192 ? -5.732 0.258 -15.371 1.00 74.06 192 GLY A C 1
ATOM 1591 O O . GLY A 1 192 ? -5.887 0.473 -14.170 1.00 74.06 192 GLY A O 1
ATOM 1592 N N . ARG A 1 193 ? -4.683 0.726 -16.056 1.00 81.88 193 ARG A N 1
ATOM 1593 C CA . ARG A 1 193 ? -3.651 1.587 -15.476 1.00 81.88 193 ARG A CA 1
ATOM 1594 C C . ARG A 1 193 ? -3.411 2.811 -16.336 1.00 81.88 193 ARG A C 1
ATOM 1596 O O . ARG A 1 193 ? -3.593 2.766 -17.554 1.00 81.88 193 ARG A O 1
ATOM 1603 N N . SER A 1 194 ? -2.957 3.883 -15.701 1.00 80.38 194 SER A N 1
ATOM 1604 C CA . SER A 1 194 ? -2.698 5.171 -16.344 1.00 80.38 194 SER A CA 1
ATOM 1605 C C . SER A 1 194 ? -1.489 5.865 -15.725 1.00 80.38 194 SER A C 1
ATOM 1607 O O . SER A 1 194 ? -1.171 5.651 -14.562 1.00 80.38 194 SER A O 1
ATOM 1609 N N . TYR A 1 195 ? -0.837 6.735 -16.492 1.00 76.38 195 TYR A N 1
ATOM 1610 C CA . TYR A 1 195 ? 0.072 7.741 -15.929 1.00 76.38 195 TYR A CA 1
ATOM 1611 C C . TYR A 1 195 ? -0.670 9.013 -15.502 1.00 76.38 195 TYR A C 1
ATOM 1613 O O . TYR A 1 195 ? -0.165 9.792 -14.709 1.00 76.38 195 TYR A O 1
ATOM 1621 N N . SER A 1 196 ? -1.890 9.215 -16.004 1.00 75.81 196 SER A N 1
ATOM 1622 C CA . SER A 1 196 ? -2.717 10.371 -15.682 1.00 75.81 196 SER A CA 1
ATOM 1623 C C . SER A 1 196 ? -3.616 10.090 -14.474 1.00 75.81 196 SER A C 1
ATOM 1625 O O . SER A 1 196 ? -4.260 9.036 -14.456 1.00 75.81 196 SER A O 1
ATOM 1627 N N . PRO A 1 197 ? -3.742 11.046 -13.536 1.00 73.38 197 PRO A N 1
ATOM 1628 C CA . PRO A 1 197 ? -4.622 10.934 -12.376 1.00 73.38 197 PRO A CA 1
ATOM 1629 C C . PRO A 1 197 ? -6.104 11.145 -12.720 1.00 73.38 197 PRO A C 1
ATOM 1631 O O . PRO A 1 197 ? -6.907 11.302 -11.812 1.00 73.38 197 PRO A O 1
ATOM 1634 N N . LYS A 1 198 ? -6.509 11.211 -13.997 1.00 69.31 198 LYS A N 1
ATOM 1635 C CA . LYS A 1 198 ? -7.929 11.399 -14.341 1.00 69.31 198 LYS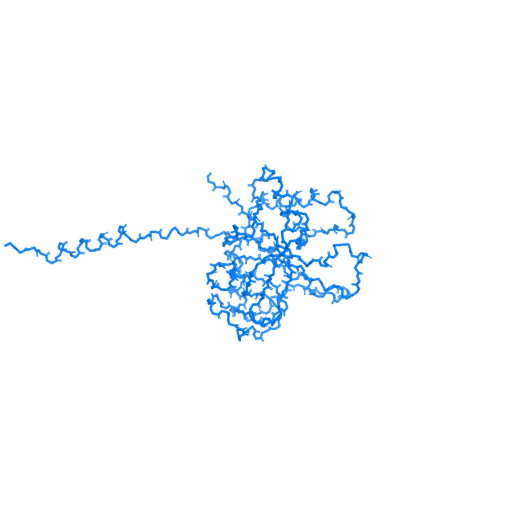 A CA 1
ATOM 1636 C C . LYS A 1 198 ? -8.787 10.281 -13.736 1.00 69.31 198 LYS A C 1
ATOM 1638 O O . LYS A 1 198 ? -8.398 9.117 -13.759 1.00 69.31 198 LYS A O 1
ATOM 1643 N N . GLU A 1 199 ? -9.945 10.667 -13.205 1.00 53.97 199 GLU A N 1
ATOM 1644 C CA . GLU A 1 199 ? -10.904 9.792 -12.511 1.00 53.97 199 GLU A CA 1
ATOM 1645 C C . GLU A 1 199 ? -11.411 8.645 -13.395 1.00 53.97 199 GLU A C 1
ATOM 1647 O O . GLU A 1 199 ? -11.664 7.549 -12.905 1.00 53.97 199 GLU A O 1
ATOM 1652 N N . GLU A 1 200 ? -11.456 8.849 -14.713 1.00 54.41 200 GLU A N 1
ATOM 1653 C CA . GLU A 1 200 ? -11.838 7.836 -15.699 1.00 54.41 200 GLU A CA 1
ATOM 1654 C C . GLU A 1 200 ? -10.693 6.848 -15.991 1.00 54.41 200 GLU A C 1
ATOM 1656 O O . GLU A 1 200 ? -10.201 6.689 -17.116 1.00 54.41 200 GLU A O 1
ATOM 1661 N N . LEU A 1 201 ? -10.250 6.133 -14.960 1.00 63.22 201 LEU A N 1
ATOM 1662 C CA . LEU A 1 201 ? -9.600 4.846 -15.162 1.00 63.22 201 LEU A CA 1
ATOM 1663 C C . LEU A 1 201 ? -10.679 3.887 -15.671 1.00 63.22 201 LEU A C 1
ATOM 1665 O O . LEU A 1 201 ? -11.409 3.292 -14.894 1.00 63.22 201 LEU A O 1
ATOM 1669 N N . SER A 1 202 ? -10.827 3.795 -16.991 1.00 64.19 202 SER A N 1
ATOM 1670 C CA . SER A 1 202 ? -11.721 2.838 -17.643 1.00 64.19 202 SER A CA 1
ATOM 1671 C C . SER A 1 202 ? -11.016 1.496 -17.850 1.00 64.19 202 SER A C 1
ATOM 1673 O O . SER A 1 202 ? -9.785 1.409 -17.829 1.00 64.19 202 SER A O 1
ATOM 1675 N N . GLU A 1 203 ? -11.774 0.441 -18.151 1.00 59.62 203 GLU A N 1
ATOM 1676 C CA . GLU A 1 203 ? -11.209 -0.859 -18.552 1.00 59.62 203 GLU A CA 1
ATOM 1677 C C . GLU A 1 203 ? -10.254 -0.757 -19.758 1.00 59.62 203 GLU A C 1
ATOM 1679 O O . GLU A 1 203 ? -9.361 -1.593 -19.942 1.00 59.62 203 GLU A O 1
ATOM 1684 N N . ASN A 1 204 ? -10.425 0.293 -20.567 1.00 55.16 204 ASN A N 1
ATOM 1685 C CA . ASN A 1 204 ? -9.628 0.578 -21.753 1.00 55.16 204 ASN A CA 1
ATOM 1686 C C . ASN A 1 204 ? -8.403 1.456 -21.469 1.00 55.16 204 ASN A C 1
ATOM 1688 O O . ASN A 1 204 ? -7.540 1.578 -22.343 1.00 55.16 204 ASN A O 1
ATOM 1692 N N . SER A 1 205 ? -8.278 2.020 -20.265 1.00 64.44 205 SER A N 1
ATOM 1693 C CA . SER A 1 205 ? -7.092 2.771 -19.854 1.00 64.44 205 SER A CA 1
ATOM 1694 C C . SER A 1 205 ? -5.890 1.823 -19.786 1.00 64.44 205 SER A C 1
ATOM 1696 O O . SER A 1 205 ? -5.896 0.814 -19.071 1.00 64.44 205 SER A O 1
ATOM 1698 N N . ARG A 1 206 ? -4.862 2.108 -20.592 1.00 62.06 206 ARG A N 1
ATOM 1699 C CA . ARG A 1 206 ? -3.647 1.290 -20.689 1.00 62.06 206 ARG A CA 1
ATOM 1700 C C . ARG A 1 206 ? -2.402 2.150 -20.584 1.00 62.06 206 ARG A C 1
ATOM 1702 O O . ARG A 1 206 ? -2.262 3.160 -21.274 1.00 62.06 206 ARG A O 1
ATOM 1709 N N . ILE A 1 207 ? -1.441 1.654 -19.815 1.00 62.06 207 ILE A N 1
ATOM 1710 C CA . ILE A 1 207 ? -0.050 2.073 -19.940 1.00 62.06 207 ILE A CA 1
ATOM 1711 C C . ILE A 1 207 ? 0.550 1.304 -21.124 1.00 62.06 207 ILE A C 1
ATOM 1713 O O . ILE A 1 207 ? 0.583 0.075 -21.130 1.00 62.06 207 ILE A O 1
ATOM 1717 N N . TRP A 1 208 ? 1.021 2.026 -22.144 1.00 49.16 208 TRP A N 1
ATOM 1718 C CA . TRP A 1 208 ? 1.585 1.453 -23.379 1.00 49.16 208 TRP A CA 1
ATOM 1719 C C . TRP A 1 208 ? 2.957 0.778 -23.191 1.00 49.16 208 TRP A C 1
ATOM 1721 O O . TRP A 1 208 ? 3.509 0.224 -24.138 1.00 49.16 208 TRP A O 1
ATOM 1731 N N . LYS A 1 209 ? 3.526 0.821 -21.981 1.00 57.66 209 LYS A N 1
ATOM 1732 C CA . LYS A 1 209 ? 4.843 0.261 -21.644 1.00 57.66 209 LYS A CA 1
ATOM 1733 C C . LYS A 1 209 ? 4.723 -0.937 -20.703 1.00 57.66 209 LYS A C 1
ATOM 1735 O O . LYS A 1 209 ? 3.751 -1.065 -19.965 1.00 57.66 209 LYS A O 1
ATOM 1740 N N . LYS A 1 210 ? 5.724 -1.826 -20.749 1.00 56.75 210 LYS A N 1
ATOM 1741 C CA . LYS A 1 210 ? 5.866 -2.953 -19.810 1.00 56.75 210 LYS A CA 1
ATOM 1742 C C . LYS A 1 210 ? 5.892 -2.429 -18.361 1.00 56.75 210 LYS A C 1
ATOM 1744 O O . LYS A 1 210 ? 6.341 -1.310 -18.149 1.00 56.75 210 LYS A O 1
ATOM 1749 N N . ALA A 1 211 ? 5.426 -3.258 -17.423 1.00 62.56 211 ALA A N 1
ATOM 1750 C CA . ALA A 1 211 ? 5.580 -3.194 -15.961 1.00 62.56 211 ALA A CA 1
ATOM 1751 C C . ALA A 1 211 ? 6.284 -1.951 -15.360 1.00 62.56 211 ALA A C 1
ATOM 1753 O O . ALA A 1 211 ? 7.456 -1.709 -15.650 1.00 62.56 211 ALA A O 1
ATOM 1754 N N . GLY A 1 212 ? 5.632 -1.245 -14.431 1.00 75.56 212 GLY A N 1
ATOM 1755 C CA . GLY A 1 212 ? 6.218 -0.093 -13.732 1.00 75.56 212 GLY A CA 1
ATOM 1756 C C . GLY A 1 212 ? 5.255 0.635 -12.790 1.00 75.56 212 GLY A C 1
ATOM 1757 O O . GLY A 1 212 ? 4.172 0.125 -12.473 1.00 75.56 212 GLY A O 1
ATOM 1758 N N . ILE A 1 213 ? 5.673 1.826 -12.355 1.00 85.12 213 ILE A N 1
ATOM 1759 C CA . ILE A 1 213 ? 4.889 2.727 -11.497 1.00 85.12 213 ILE A CA 1
ATOM 1760 C C . ILE A 1 213 ? 3.766 3.379 -12.307 1.00 85.12 213 ILE A C 1
ATOM 1762 O O . ILE A 1 213 ? 3.986 3.819 -13.438 1.00 85.12 213 ILE A O 1
ATOM 1766 N N . GLY A 1 214 ? 2.563 3.428 -11.744 1.00 85.94 214 GLY A N 1
ATOM 1767 C CA . GLY A 1 214 ? 1.395 4.008 -12.394 1.00 85.94 214 GLY A CA 1
ATOM 1768 C C . GLY A 1 214 ? 0.205 4.133 -11.455 1.00 85.94 214 GLY A C 1
ATOM 1769 O O . GLY A 1 214 ? 0.197 3.555 -10.369 1.00 85.94 214 GLY A O 1
ATOM 1770 N N . TYR A 1 215 ? -0.813 4.855 -11.911 1.00 89.56 215 TYR A N 1
ATOM 1771 C CA . TYR A 1 215 ? -2.124 4.843 -11.286 1.00 89.56 215 TYR A CA 1
ATOM 1772 C C . TYR A 1 215 ? -2.871 3.560 -11.630 1.00 89.56 215 TYR A C 1
ATOM 1774 O O . TYR A 1 215 ? -2.871 3.116 -12.785 1.00 89.56 215 TYR A O 1
ATOM 1782 N N . SER A 1 216 ? -3.562 3.021 -10.635 1.00 88.69 216 SER A N 1
ATOM 1783 C CA . SER A 1 216 ? -4.495 1.904 -10.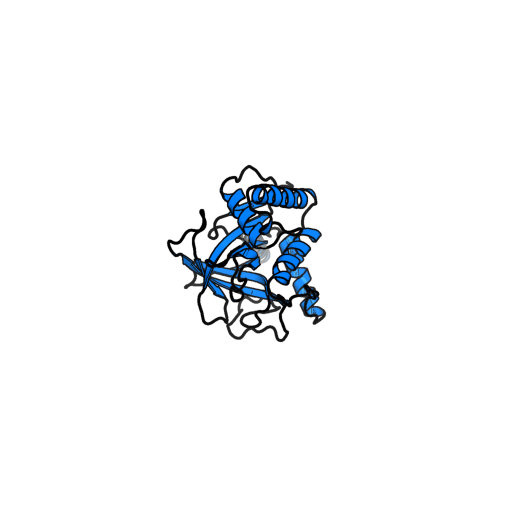765 1.00 88.69 216 SER A CA 1
ATOM 1784 C C . SER A 1 216 ? -5.785 2.224 -10.007 1.00 88.69 216 SER A C 1
ATOM 1786 O O . SER A 1 216 ? -5.743 2.948 -9.015 1.00 88.69 216 SER A O 1
ATOM 1788 N N . ALA A 1 217 ? -6.921 1.686 -10.456 1.00 89.81 217 ALA A N 1
ATOM 1789 C CA . ALA A 1 217 ? -8.194 1.791 -9.740 1.00 89.81 217 ALA A CA 1
ATOM 1790 C C . ALA A 1 217 ? -8.557 0.442 -9.122 1.00 89.81 217 ALA A C 1
ATOM 1792 O O . ALA A 1 217 ? -8.598 -0.572 -9.829 1.00 89.81 217 ALA A O 1
ATOM 1793 N N . LEU A 1 218 ? -8.800 0.454 -7.815 1.00 90.94 218 LEU A N 1
ATOM 1794 C CA . LEU A 1 218 ? -9.231 -0.688 -7.023 1.00 90.94 218 LEU A CA 1
ATOM 1795 C C . LEU A 1 218 ? -10.656 -0.451 -6.539 1.00 90.94 218 LEU A C 1
ATOM 1797 O O . LEU A 1 218 ? -10.959 0.592 -5.961 1.00 90.94 218 LEU A O 1
ATOM 1801 N N . GLU A 1 219 ? -11.497 -1.450 -6.741 1.00 91.88 219 GLU A N 1
ATOM 1802 C CA . GLU A 1 219 ? -12.868 -1.489 -6.252 1.00 91.88 219 GLU A CA 1
ATOM 1803 C C . GLU A 1 219 ? -13.001 -2.615 -5.245 1.00 91.88 219 GLU A C 1
ATOM 1805 O O . GLU A 1 219 ? -12.420 -3.689 -5.409 1.00 91.88 219 GLU A O 1
ATOM 1810 N N . ILE A 1 220 ? -13.740 -2.350 -4.179 1.00 90.75 220 ILE A N 1
ATOM 1811 C CA . ILE A 1 220 ? -13.965 -3.266 -3.071 1.00 90.75 220 ILE A CA 1
ATOM 1812 C C . ILE A 1 220 ? -15.474 -3.354 -2.903 1.00 90.75 220 ILE A C 1
ATOM 1814 O O . ILE A 1 220 ? -16.124 -2.353 -2.614 1.00 90.75 220 ILE A O 1
ATOM 1818 N N . HIS A 1 221 ? -16.036 -4.536 -3.143 1.00 87.25 221 HIS A N 1
ATOM 1819 C CA . HIS A 1 221 ? -17.487 -4.721 -3.287 1.00 87.25 221 HIS A CA 1
ATOM 1820 C C . HIS A 1 221 ? -18.157 -5.261 -2.017 1.00 87.25 221 HIS A C 1
ATOM 1822 O O . HIS A 1 221 ? -19.375 -5.204 -1.887 1.00 87.25 221 HIS A O 1
ATOM 1828 N N . GLY A 1 222 ? -17.369 -5.801 -1.086 1.00 81.69 222 GLY A N 1
ATOM 1829 C CA . GLY A 1 222 ? -17.850 -6.354 0.176 1.00 81.69 222 GLY A CA 1
ATOM 1830 C C . GLY A 1 222 ? -16.827 -7.294 0.805 1.00 81.69 222 GLY A C 1
ATOM 1831 O O . GLY A 1 222 ? -15.711 -7.442 0.302 1.00 81.69 222 GLY A 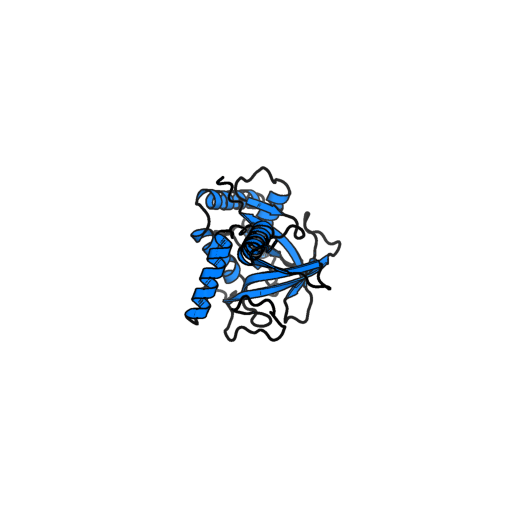O 1
ATOM 1832 N N . HIS A 1 223 ? -17.209 -7.951 1.896 1.00 75.12 223 HIS A N 1
ATOM 1833 C CA . HIS A 1 223 ? -16.337 -8.856 2.637 1.00 75.12 223 HIS A CA 1
ATOM 1834 C C . HIS A 1 223 ? -16.956 -10.242 2.845 1.00 75.12 223 HIS A C 1
ATOM 1836 O O . HIS A 1 223 ? -18.171 -10.426 2.783 1.00 75.12 223 HIS A O 1
ATOM 1842 N N . LYS A 1 224 ? -16.096 -11.233 3.084 1.00 73.88 224 LYS A N 1
ATOM 1843 C CA . LYS A 1 224 ? -16.447 -12.597 3.490 1.00 73.88 224 LYS A CA 1
ATOM 1844 C C . LYS A 1 224 ? -16.073 -12.787 4.958 1.00 73.88 224 LYS A C 1
ATOM 1846 O O . LYS A 1 224 ? -15.067 -12.259 5.415 1.00 73.88 224 LYS A O 1
ATOM 1851 N N . THR A 1 225 ? -16.808 -13.637 5.668 1.00 59.66 225 THR A N 1
ATOM 1852 C CA . THR A 1 225 ? -16.549 -14.043 7.066 1.00 59.66 225 THR A CA 1
ATOM 1853 C C . THR A 1 225 ? -15.342 -14.983 7.229 1.00 59.66 225 THR A C 1
ATOM 1855 O O . THR A 1 225 ? -15.333 -15.858 8.092 1.00 59.66 225 THR A O 1
ATOM 1858 N N . LYS A 1 226 ? -14.307 -14.840 6.395 1.00 67.75 226 LYS A N 1
ATOM 1859 C CA . LYS A 1 226 ? -13.015 -15.501 6.610 1.00 67.75 226 LYS A CA 1
ATOM 1860 C C . LYS A 1 226 ? -12.077 -14.453 7.193 1.00 67.75 226 LYS A C 1
ATOM 1862 O O . LYS A 1 226 ? -11.862 -13.421 6.567 1.00 67.75 226 LYS A O 1
ATOM 1867 N N . ASN A 1 227 ? -11.516 -14.737 8.360 1.00 62.53 227 ASN A N 1
ATOM 1868 C CA . ASN A 1 227 ? -10.599 -13.831 9.042 1.00 62.53 227 ASN A CA 1
ATOM 1869 C C . ASN A 1 227 ? -9.199 -14.443 9.066 1.00 62.53 227 ASN A C 1
ATOM 1871 O O . ASN A 1 227 ? -9.051 -15.653 9.258 1.00 62.53 227 ASN A O 1
ATOM 1875 N N . LEU A 1 228 ? -8.180 -13.609 8.876 1.00 64.69 228 LEU A N 1
ATOM 1876 C CA . LEU A 1 228 ? -6.783 -13.958 9.128 1.00 64.69 228 LEU A CA 1
ATOM 1877 C C . LEU A 1 228 ? -6.268 -13.021 10.216 1.00 64.69 228 LEU A C 1
ATOM 1879 O O . LEU A 1 228 ? -5.995 -11.845 9.974 1.00 64.69 228 LEU A O 1
ATOM 1883 N N . GLY A 1 229 ? -6.198 -13.539 11.442 1.00 67.81 229 GLY A N 1
ATOM 1884 C CA . GLY A 1 229 ? -6.092 -12.689 12.624 1.00 67.81 229 GLY A CA 1
ATOM 1885 C C . GLY A 1 229 ? -7.394 -11.911 12.834 1.00 67.81 229 GLY A C 1
ATOM 1886 O O . GLY A 1 229 ? -8.461 -12.514 12.910 1.00 67.81 229 GLY A O 1
ATOM 1887 N N . GLU A 1 230 ? -7.298 -10.585 12.918 1.00 66.19 230 GLU A N 1
ATOM 1888 C CA . GLU A 1 230 ? -8.442 -9.672 13.108 1.00 66.19 230 GLU A CA 1
ATOM 1889 C C . GLU A 1 230 ? -8.863 -8.957 11.815 1.00 66.19 230 GLU A C 1
ATOM 1891 O O . GLU A 1 230 ? -9.825 -8.197 11.818 1.00 66.19 230 GLU A O 1
ATOM 1896 N N . GLN A 1 231 ? -8.174 -9.217 10.699 1.00 71.56 231 GLN A N 1
ATOM 1897 C CA . GLN A 1 231 ? -8.503 -8.616 9.410 1.00 71.56 231 GLN A CA 1
ATOM 1898 C C . GLN A 1 231 ? -9.520 -9.461 8.648 1.00 71.56 231 GLN A C 1
ATOM 1900 O O . GLN A 1 231 ? -9.419 -10.693 8.573 1.00 71.56 231 GLN A O 1
ATOM 1905 N N . THR A 1 232 ? -10.485 -8.766 8.052 1.00 81.75 232 THR A N 1
ATOM 1906 C CA . THR A 1 232 ? -11.568 -9.379 7.283 1.00 81.75 232 THR A CA 1
ATOM 1907 C C . THR A 1 232 ? -11.115 -9.631 5.846 1.00 81.75 232 THR A C 1
ATOM 1909 O O . THR A 1 232 ? -10.385 -8.832 5.255 1.00 81.75 232 THR A O 1
ATOM 1912 N N . LEU A 1 233 ? -11.540 -10.750 5.260 1.00 86.62 233 LEU A N 1
ATOM 1913 C CA . LEU A 1 233 ? -11.321 -11.030 3.847 1.00 86.62 233 LEU A CA 1
ATOM 1914 C C . LEU A 1 233 ? -12.255 -10.186 2.974 1.00 86.62 233 LEU A C 1
ATOM 1916 O O . LEU A 1 233 ? -13.473 -10.302 3.083 1.00 86.62 233 LEU A O 1
ATOM 1920 N N . TRP A 1 234 ? -11.707 -9.411 2.045 1.00 90.50 234 TRP A N 1
ATOM 1921 C CA . TRP A 1 234 ? -12.482 -8.552 1.150 1.00 90.50 234 TRP A CA 1
ATOM 1922 C C . TRP A 1 234 ? -12.482 -9.065 -0.282 1.00 90.50 234 TRP A C 1
ATOM 1924 O O . TRP A 1 234 ? -11.469 -9.562 -0.773 1.00 90.50 234 TRP A O 1
ATOM 1934 N N . ASN A 1 235 ? -13.611 -8.891 -0.966 1.00 91.25 235 ASN A N 1
ATOM 1935 C CA . ASN A 1 235 ? -13.717 -9.107 -2.400 1.00 91.25 235 ASN A CA 1
ATOM 1936 C C . ASN A 1 235 ? -13.405 -7.802 -3.138 1.00 91.25 235 ASN A C 1
ATOM 1938 O O . ASN A 1 235 ? -14.073 -6.785 -2.934 1.00 91.25 235 ASN A O 1
ATOM 1942 N N . CYS A 1 236 ? -12.386 -7.837 -3.989 1.00 90.94 236 CYS A N 1
ATOM 1943 C CA . CYS A 1 236 ? -11.908 -6.671 -4.708 1.00 90.94 236 CYS A CA 1
ATOM 1944 C C . CYS A 1 236 ? -11.702 -6.945 -6.197 1.00 90.94 236 CYS A C 1
ATOM 1946 O O . CYS A 1 236 ? -11.527 -8.083 -6.641 1.00 90.94 236 CYS A O 1
ATOM 1948 N N . GLN A 1 237 ? -11.697 -5.879 -6.982 1.00 89.56 237 GLN A N 1
ATOM 1949 C CA . GLN A 1 237 ? -11.479 -5.917 -8.415 1.00 89.56 237 GLN A CA 1
ATOM 1950 C C . GLN A 1 237 ? -10.614 -4.733 -8.827 1.00 89.56 237 GLN A C 1
ATOM 1952 O O . GLN A 1 237 ? -10.904 -3.583 -8.513 1.00 89.56 237 GLN A O 1
ATOM 1957 N N . TRP A 1 238 ? -9.549 -5.006 -9.576 1.00 87.69 238 TRP A N 1
ATOM 1958 C CA . TRP A 1 238 ? -8.881 -3.945 -10.318 1.00 87.69 238 TRP A CA 1
ATOM 1959 C C . TRP A 1 238 ? -9.695 -3.637 -11.562 1.00 87.69 238 TRP A C 1
ATOM 1961 O O . TRP A 1 238 ? -10.023 -4.558 -12.319 1.00 87.69 238 TRP A O 1
ATOM 1971 N N . ILE A 1 239 ? -9.950 -2.359 -11.829 1.00 84.25 239 ILE A N 1
ATOM 1972 C CA . ILE A 1 239 ? -10.550 -1.967 -13.104 1.00 84.25 239 ILE A CA 1
ATOM 1973 C C . ILE A 1 239 ? -9.727 -2.549 -14.261 1.00 84.25 239 ILE A C 1
ATOM 1975 O O . ILE A 1 239 ? -8.499 -2.607 -14.208 1.00 84.25 239 ILE A O 1
ATOM 1979 N N . GLY A 1 240 ? -10.400 -3.055 -15.297 1.00 75.94 240 GLY A N 1
ATOM 1980 C CA . GLY A 1 240 ? -9.757 -3.723 -16.435 1.00 75.94 240 GLY A CA 1
ATOM 1981 C C . GLY A 1 240 ? -9.354 -5.186 -16.191 1.00 75.94 240 GLY A C 1
ATOM 1982 O O . GLY A 1 240 ? -8.833 -5.833 -17.109 1.00 75.94 240 GLY A O 1
ATOM 1983 N N . GLN A 1 241 ? -9.606 -5.739 -14.998 1.00 78.19 241 GLN A N 1
ATOM 1984 C CA . GLN A 1 241 ? -9.579 -7.182 -14.743 1.00 78.19 241 GLN A CA 1
ATOM 1985 C C . GLN A 1 241 ? -11.003 -7.740 -14.701 1.00 78.19 241 GLN A C 1
ATOM 1987 O O . GLN A 1 241 ? -11.877 -7.172 -14.065 1.00 78.19 241 GLN A O 1
ATOM 1992 N N . LYS A 1 242 ? -11.237 -8.881 -15.364 1.00 75.44 242 LYS A N 1
ATOM 1993 C CA . LYS A 1 242 ? -12.565 -9.526 -15.427 1.00 75.44 242 LYS A CA 1
ATOM 1994 C C . LYS A 1 242 ? -12.945 -10.308 -14.165 1.00 75.44 242 LYS A C 1
ATOM 1996 O O . LYS A 1 242 ? -14.090 -10.715 -14.035 1.00 75.44 242 LYS A O 1
ATOM 2001 N N . LYS A 1 243 ? -11.975 -10.617 -13.304 1.00 81.00 243 LYS A N 1
ATOM 2002 C CA . LYS A 1 243 ? -12.142 -11.526 -12.169 1.00 81.00 243 LYS A CA 1
ATOM 2003 C C . LYS A 1 243 ? -12.020 -10.734 -10.871 1.00 81.00 243 LYS A C 1
ATOM 2005 O O . LYS A 1 243 ? -11.054 -9.991 -10.714 1.00 81.00 243 LYS A O 1
ATOM 2010 N N . THR A 1 244 ? -12.962 -10.942 -9.957 1.00 85.75 244 THR A N 1
ATOM 2011 C CA . THR A 1 244 ? -12.837 -10.494 -8.570 1.00 85.75 244 THR A CA 1
ATOM 2012 C C . THR A 1 244 ? -11.879 -11.407 -7.807 1.00 85.75 244 THR A C 1
ATOM 2014 O O . THR A 1 244 ? -11.767 -12.608 -8.074 1.00 85.75 244 THR A O 1
ATOM 2017 N N . MET A 1 245 ? -11.142 -10.834 -6.870 1.00 87.94 245 MET A N 1
ATOM 2018 C CA . MET A 1 245 ? -10.164 -11.535 -6.051 1.00 87.94 245 MET A CA 1
ATOM 2019 C C . MET A 1 245 ? -10.520 -11.349 -4.589 1.00 87.94 245 MET A C 1
ATOM 2021 O O . MET A 1 245 ? -10.987 -10.286 -4.195 1.00 87.94 245 MET A O 1
ATOM 2025 N N . ASP A 1 246 ? -10.260 -12.372 -3.789 1.00 89.31 246 ASP A N 1
ATOM 2026 C CA . ASP A 1 246 ? -10.360 -12.246 -2.345 1.00 89.31 246 ASP A CA 1
ATOM 2027 C C . ASP A 1 246 ? -8.983 -11.876 -1.793 1.00 89.31 246 ASP A C 1
ATOM 2029 O O . ASP A 1 246 ? -7.992 -12.506 -2.165 1.00 89.31 246 ASP A O 1
ATOM 2033 N N . LYS A 1 247 ? -8.910 -10.846 -0.947 1.00 89.94 247 LYS A N 1
ATOM 2034 C CA . LYS A 1 247 ? -7.663 -10.334 -0.364 1.00 89.94 247 LYS A CA 1
ATOM 2035 C C . LYS A 1 247 ? -7.868 -9.919 1.086 1.00 89.94 247 LYS A C 1
ATOM 2037 O O . LYS A 1 247 ? -8.907 -9.354 1.428 1.00 89.94 247 LYS A O 1
ATOM 2042 N N . PHE A 1 248 ? -6.871 -10.170 1.927 1.00 90.69 248 PHE A N 1
ATOM 2043 C CA . PHE A 1 248 ? -6.793 -9.501 3.224 1.00 90.69 248 PHE A CA 1
ATOM 2044 C C . PHE A 1 248 ? -6.133 -8.147 3.013 1.00 90.69 248 PHE A C 1
ATOM 2046 O O . PHE A 1 248 ? -5.103 -8.073 2.340 1.00 90.69 248 PHE A O 1
ATOM 2053 N N . PHE A 1 249 ? -6.726 -7.097 3.569 1.00 91.94 249 PHE A N 1
ATOM 2054 C CA . PHE A 1 249 ? -6.199 -5.741 3.490 1.00 91.94 249 PHE A CA 1
ATOM 2055 C C . PHE A 1 249 ? -5.699 -5.281 4.851 1.00 91.94 249 PHE A C 1
ATOM 2057 O O . PHE A 1 249 ? -6.182 -5.734 5.883 1.00 91.94 249 PHE A O 1
ATOM 2064 N N . ALA A 1 250 ? -4.741 -4.365 4.831 1.00 93.31 250 ALA A N 1
ATOM 2065 C CA . ALA A 1 250 ? -4.353 -3.586 5.991 1.00 93.31 250 ALA A CA 1
ATOM 2066 C C . ALA A 1 250 ? -4.051 -2.150 5.555 1.00 93.31 250 ALA A C 1
ATOM 2068 O O . ALA A 1 250 ? -3.538 -1.923 4.453 1.00 93.31 250 ALA A O 1
ATOM 2069 N N . ILE A 1 251 ? -4.364 -1.198 6.429 1.00 94.94 251 ILE A N 1
ATOM 2070 C CA . ILE A 1 251 ? -3.997 0.207 6.273 1.00 94.94 251 ILE A CA 1
ATOM 2071 C C . ILE A 1 251 ? -2.878 0.517 7.255 1.00 94.94 251 ILE A C 1
ATOM 2073 O O . ILE A 1 251 ? -3.020 0.270 8.452 1.00 94.94 251 ILE A O 1
ATOM 2077 N N . LEU A 1 252 ? -1.785 1.077 6.742 1.00 95.81 252 LEU A N 1
ATOM 2078 C CA . LEU A 1 252 ? -0.719 1.664 7.542 1.00 95.81 252 LEU A CA 1
ATOM 2079 C C . LEU A 1 252 ? -0.630 3.156 7.213 1.00 95.81 252 LEU A C 1
ATOM 2081 O O . LEU A 1 252 ? -0.465 3.541 6.054 1.00 95.81 252 LEU A O 1
ATOM 2085 N N . ARG A 1 253 ? -0.732 3.998 8.235 1.00 95.38 253 ARG A N 1
ATOM 2086 C CA . ARG A 1 253 ? -0.706 5.454 8.113 1.00 95.38 253 ARG A CA 1
ATOM 2087 C C . ARG A 1 253 ? 0.507 6.001 8.845 1.00 95.38 253 ARG A C 1
ATOM 2089 O O . ARG A 1 253 ? 0.730 5.679 10.008 1.00 95.38 253 ARG A O 1
ATOM 2096 N N . TYR A 1 254 ? 1.262 6.841 8.147 1.00 94.00 254 TYR A N 1
ATOM 2097 C CA . TYR A 1 254 ? 2.240 7.717 8.777 1.00 94.00 254 TYR A CA 1
ATOM 2098 C C . TYR A 1 254 ? 1.517 8.955 9.309 1.00 94.00 254 TYR A C 1
ATOM 2100 O O . TYR A 1 254 ? 0.842 9.649 8.542 1.00 94.00 254 TYR A O 1
ATOM 2108 N N 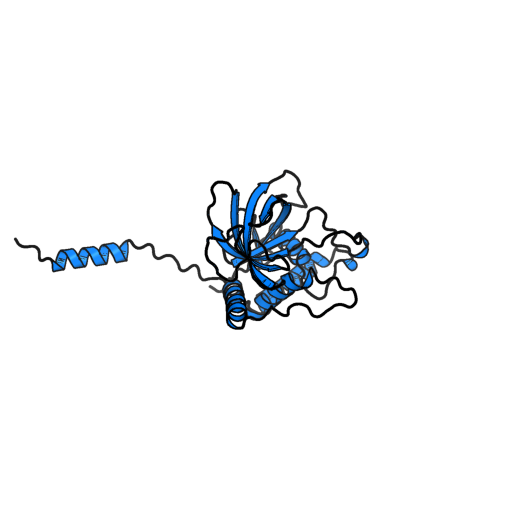. GLU A 1 255 ? 1.673 9.233 10.597 1.00 89.31 255 GLU A N 1
ATOM 2109 C CA . GLU A 1 255 ? 1.148 10.427 11.244 1.00 89.31 255 GLU A CA 1
ATOM 2110 C C . GLU A 1 255 ? 2.295 11.383 11.561 1.00 89.31 255 GLU A C 1
ATOM 2112 O O . GLU A 1 255 ? 3.209 11.090 12.332 1.00 89.31 255 GLU A O 1
ATOM 2117 N N . ASN A 1 256 ? 2.263 12.557 10.932 1.00 76.56 256 ASN A N 1
ATOM 2118 C CA . ASN A 1 256 ? 3.190 13.620 11.273 1.00 76.56 256 ASN A CA 1
ATOM 2119 C C . ASN A 1 256 ? 2.685 14.321 12.539 1.00 76.56 256 ASN A C 1
ATOM 2121 O O . ASN A 1 256 ? 1.870 15.240 12.462 1.00 76.56 256 ASN A O 1
ATOM 2125 N N . LEU A 1 257 ? 3.165 13.877 13.702 1.00 64.12 257 LEU A N 1
ATOM 2126 C CA . LEU A 1 257 ? 2.832 14.485 14.994 1.00 64.12 257 LEU A CA 1
ATOM 2127 C C . LEU A 1 257 ? 3.547 15.820 15.253 1.00 64.12 257 LEU A C 1
ATOM 2129 O O . LEU A 1 257 ? 3.380 16.394 16.324 1.00 64.12 257 LEU A O 1
ATOM 2133 N N . SER A 1 258 ? 4.312 16.344 14.288 1.00 52.94 258 SER A N 1
ATOM 2134 C CA . SER A 1 258 ? 4.945 17.662 14.397 1.00 52.94 258 SER A CA 1
ATOM 2135 C C . SER A 1 258 ? 3.886 18.775 14.301 1.00 52.94 258 SER A C 1
ATOM 2137 O O . SER A 1 258 ? 3.701 19.383 13.246 1.00 52.94 258 SER A O 1
ATOM 2139 N N . LYS A 1 259 ? 3.178 19.019 15.407 1.00 45.41 259 LYS A N 1
ATOM 2140 C CA . LYS A 1 259 ? 2.436 20.246 15.714 1.00 45.41 259 LYS A CA 1
ATOM 2141 C C . LYS A 1 259 ? 2.941 20.831 17.023 1.00 45.41 259 LYS A C 1
ATOM 2143 O O . LYS A 1 259 ? 3.109 20.050 17.983 1.00 45.41 259 LYS A O 1
#

Sequence (259 aa):
MRCSFKTIFLFFIIFFLVNFPLHSFEETLPQLEKARHVLCQLQEKRITSSYGERDIEGNHYSVRCFEFVYHILEESIPAPAKCELVKLQQAVLKDLPLSHHSDMIIPYHYYLIASYLFKNAHISEFWNAYDLSEAKQGDILIYIDPDYDPDLKGRTSHQQLSTHVMFIDYIFKKEDASLAMRVIDSSSRTKGRSYSPKEELSENSRIWKKAGIGYSALEIHGHKTKNLGEQTLWNCQWIGQKKTMDKFFAILRYENLSK

Foldseek 3Di:
DDDDPVVVVVVVVVVVVVPPPPPPPPPAQQLLVLLLVVLVVCVVVVDFPPQDDDDPPRPGFFRAFQVSSVVSCVVGPDPVQVVQLVVLLCVLCVPPDPLLDDPDQGLVSVVSSLLVCQVVVPPDDFKHWDAPLPDDAFKKKWKFAPPDDSRPVPDDPPDDRPIGIWGFHDWDDDPQFPTKTKTWGFGQDFALWESDPDPPSARRHGDPDGTTTTIWMKGWRAFDPDDDNPFTWTWMDIHNDPDIGTITMIIMDTDDPPD

Radius of gyration: 21.42 Å; chains: 1; bounding box: 53×81×45 Å

Secondary structure (DSSP, 8-state):
----HHHHHHHHHHHHHHHS---------HHHHHHHHHHHHHHHHTPPP---PPPTT--TTSHHHHHHHHHHHHHHS-HHHHHHHHHHHHHHHTTS-GGG--SS--HHHHHHHHHHHHH-TTS-SSEEEE-GGG--TT-EEEEE-TT----TTT--TT-----EEEEEEEEE--TT-SEEEEEEEEES--BTEESS--S---TT-B-SSSSEEEEEEEEEEEEEEEEETTEEEEEEEETT-SS-EEEEEEEEEE-----

pLDDT: mean 76.83, std 17.48, range [34.41, 96.69]